Protein AF-A0A4Y7R8G7-F1 (afdb_monomer_lite)

Organism: NCBI:txid78350

Sequence (205 aa):
MKDGCKYTYQLSHEDFFVYIMMHLTKHYTTGGTGIRSIMDIWVYKTRYGNEMDWDYIQAELEKIKLREFAKNILRLAEVWFGNAQSNAFYDELADFIFSSGVYGTNKNATVSAMNTYAGENRPVWPAKYRYCLKLFLPGLEHMKIQYPFLGKLPFLLPVCWVFRGVKCLLFKRKHTFQMINNVHLISEKDVARILNLHKKAGILK

Radius of gyration: 21.33 Å; chains: 1; bounding box: 60×34×56 Å

pLDDT: mean 87.16, std 9.51, range [55.0, 98.44]

Secondary structure (DSSP, 8-state):
--TT-S------HHHHHHHHHHHHHHHHHHT---HHHHHHHHHHHHHHTTTS-HHHHHHHHHHTT-HHHHHHHHHHHHHHHSSPPP-HHHHHHHHHHHHTTTT--HHHHHHHHHHTTPPTT--SHHHHHHHHHHHHS--HHHHHHH-GGGGT-GGGHHHHHHHHHHHHHHHSHHHHHHHHHHHHH--HHHHHHHHHHHHHTTS--

InterPro domains:
  IPR039498 Uncharacterised nucleotidyltransferase [PF14907] (6-82)

Foldseek 3Di:
DPPPDPDDDDDDLLRVLLVLLVVQVVQCLAQAAAPVSLVVNLVSCVVCVVVDDPVVSLVVCVVVQCNLLVVLSPLLSCCVPNDHPDDPLSVLVNVRRHVLPHRGDPLSNLLSQLVVVDDPPDDSVVSLVVSVCCVLQPDLVVVCVVVVCCVVVVVCSVVSSVVVVVCCCVPVVVVVVVNVVSSVPDDPVNSVSSVVSCVNSRNDD

Structure (mmCIF, N/CA/C/O backbone):
data_AF-A0A4Y7R8G7-F1
#
_entry.id   AF-A0A4Y7R8G7-F1
#
loop_
_atom_site.group_PDB
_atom_site.id
_atom_site.type_symbol
_atom_site.label_atom_id
_atom_site.label_alt_id
_atom_site.label_comp_id
_atom_site.label_asym_id
_atom_site.label_entity_id
_atom_site.label_seq_id
_atom_site.pdbx_PDB_ins_code
_atom_site.Cartn_x
_atom_site.Cartn_y
_atom_site.Cartn_z
_atom_site.occupancy
_atom_site.B_iso_or_equiv
_atom_site.auth_seq_id
_atom_site.auth_comp_id
_atom_site.auth_asym_id
_atom_site.auth_atom_id
_atom_site.pdbx_PDB_model_num
ATOM 1 N N . MET A 1 1 ? 8.591 -15.560 26.326 1.00 66.94 1 MET A N 1
ATOM 2 C CA . MET A 1 1 ? 9.880 -14.834 26.200 1.00 66.94 1 MET A CA 1
ATOM 3 C C . MET A 1 1 ? 10.965 -15.853 25.878 1.00 66.94 1 MET A C 1
ATOM 5 O O . MET A 1 1 ? 10.783 -17.001 26.256 1.00 66.94 1 MET A O 1
ATOM 9 N N . LYS A 1 2 ? 12.027 -15.493 25.140 1.00 72.12 2 LYS A N 1
ATOM 10 C CA . LYS A 1 2 ? 13.177 -16.401 24.945 1.00 72.12 2 LYS A CA 1
ATOM 11 C C . LYS A 1 2 ? 13.944 -16.560 26.262 1.00 72.12 2 LYS A C 1
ATOM 13 O O . LYS A 1 2 ? 14.015 -15.599 27.030 1.00 72.12 2 LYS A O 1
ATOM 18 N N . ASP A 1 3 ? 14.531 -17.734 26.480 1.00 71.69 3 ASP A N 1
ATOM 19 C CA . ASP A 1 3 ? 15.364 -18.001 27.655 1.00 71.69 3 ASP A CA 1
ATOM 20 C C . ASP A 1 3 ? 16.502 -16.980 27.771 1.00 71.69 3 ASP A C 1
ATOM 22 O O . ASP A 1 3 ? 17.192 -16.673 26.797 1.00 71.69 3 ASP A O 1
ATOM 26 N N . GLY A 1 4 ? 16.662 -16.422 28.973 1.00 87.75 4 GLY A N 1
ATOM 27 C CA . GLY A 1 4 ? 17.663 -15.398 29.285 1.00 87.75 4 GLY A CA 1
ATOM 28 C C . GLY A 1 4 ? 17.217 -13.943 29.075 1.00 87.75 4 GLY A C 1
ATOM 29 O O . GLY A 1 4 ? 17.936 -13.033 29.487 1.00 87.75 4 GLY A O 1
ATOM 30 N N . CYS A 1 5 ? 16.039 -13.677 28.500 1.00 82.00 5 CYS A N 1
ATOM 31 C CA . CYS A 1 5 ? 15.520 -12.310 28.362 1.00 82.00 5 CYS A CA 1
ATOM 32 C C . CYS A 1 5 ? 14.617 -11.916 29.545 1.00 82.00 5 CYS A C 1
ATOM 34 O O . CYS A 1 5 ? 13.644 -12.607 29.832 1.00 82.00 5 CYS A O 1
ATOM 36 N N . LYS A 1 6 ? 14.895 -10.768 30.189 1.00 83.81 6 LYS A N 1
ATOM 37 C CA . LYS A 1 6 ? 14.087 -10.222 31.305 1.00 83.81 6 LYS A CA 1
ATOM 38 C C . LYS A 1 6 ? 12.940 -9.302 30.877 1.00 83.81 6 LYS A C 1
ATOM 40 O O . LYS A 1 6 ? 12.012 -9.103 31.650 1.00 83.81 6 LYS A O 1
ATOM 45 N N . TYR A 1 7 ? 12.987 -8.767 29.657 1.00 83.88 7 TYR A N 1
ATOM 46 C CA . TYR A 1 7 ? 11.981 -7.847 29.119 1.00 83.88 7 TYR A CA 1
ATOM 47 C C . TYR A 1 7 ? 11.728 -8.128 27.635 1.00 83.88 7 TYR A C 1
ATOM 49 O O . TYR A 1 7 ? 12.545 -8.765 26.964 1.00 83.88 7 TYR A O 1
ATOM 57 N N . THR A 1 8 ? 10.591 -7.658 27.125 1.00 87.44 8 THR A N 1
ATOM 58 C CA . THR A 1 8 ? 10.269 -7.641 25.695 1.00 87.44 8 THR A CA 1
ATOM 59 C C . THR A 1 8 ? 9.763 -6.253 25.320 1.00 87.44 8 THR A C 1
ATOM 61 O O . THR A 1 8 ? 9.086 -5.612 26.119 1.00 87.44 8 THR A O 1
ATOM 64 N N . TYR A 1 9 ? 10.130 -5.781 24.132 1.00 86.12 9 TYR A N 1
ATOM 65 C CA . TYR A 1 9 ? 9.595 -4.541 23.584 1.00 86.12 9 TYR A CA 1
ATOM 66 C C . TYR A 1 9 ? 8.347 -4.864 22.775 1.00 86.12 9 TYR A C 1
ATOM 68 O O . TYR A 1 9 ? 8.368 -5.761 21.930 1.00 86.12 9 TYR A O 1
ATOM 76 N N . GLN A 1 10 ? 7.281 -4.117 23.027 1.00 89.50 10 GLN A N 1
ATOM 77 C CA . GLN A 1 10 ? 6.021 -4.227 22.315 1.00 89.50 10 GLN A CA 1
ATOM 78 C C . GLN A 1 10 ? 5.604 -2.832 21.857 1.00 89.50 10 GLN A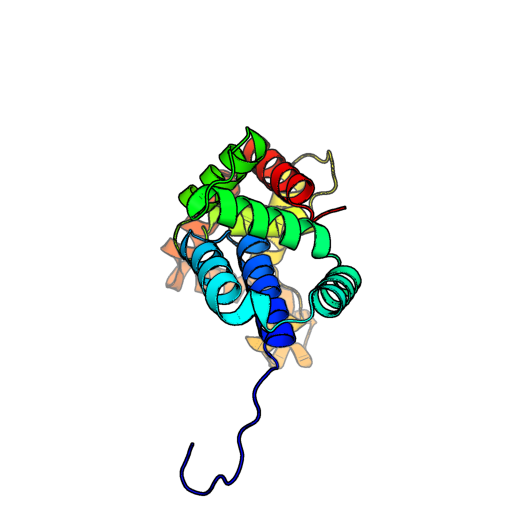 C 1
ATOM 80 O O . GLN A 1 10 ? 5.818 -1.855 22.571 1.00 89.50 10 GLN A O 1
ATOM 85 N N . LEU A 1 11 ? 5.031 -2.752 20.659 1.00 93.88 11 LEU A N 1
ATOM 86 C CA . LEU A 1 11 ? 4.362 -1.537 20.211 1.00 93.88 11 LEU A CA 1
ATOM 87 C C . LEU A 1 11 ? 3.151 -1.256 21.105 1.00 93.88 11 LEU A C 1
ATOM 89 O O . LEU A 1 11 ? 2.490 -2.194 21.565 1.00 93.88 11 LEU A O 1
ATOM 93 N N . SER A 1 12 ? 2.852 0.026 21.308 1.00 96.50 12 SER A N 1
ATOM 94 C CA . SER A 1 12 ? 1.560 0.439 21.855 1.00 96.50 12 SER A CA 1
ATOM 95 C C . SER A 1 12 ? 0.419 -0.057 20.954 1.00 96.50 12 SER A C 1
ATOM 97 O O . SER A 1 12 ? 0.644 -0.470 19.806 1.00 96.50 12 SER A O 1
ATOM 99 N N . HIS A 1 13 ? -0.813 -0.047 21.463 1.00 97.56 13 HIS A N 1
ATOM 100 C CA . HIS A 1 13 ? -1.966 -0.451 20.658 1.00 97.56 13 HIS A CA 1
ATOM 101 C C . HIS A 1 13 ? -2.150 0.475 19.452 1.00 97.56 13 HIS A C 1
ATOM 103 O O . HIS A 1 13 ? -2.416 0.019 18.338 1.00 97.56 13 HIS A O 1
ATOM 109 N N . GLU A 1 14 ? -1.899 1.760 19.662 1.00 98.19 14 GLU A N 1
ATOM 110 C CA . GLU A 1 14 ? -1.937 2.823 18.675 1.00 98.19 14 GLU A CA 1
ATOM 111 C C . GLU A 1 14 ? -0.860 2.639 17.606 1.00 98.19 14 GLU A C 1
ATOM 113 O O . GLU A 1 14 ? -1.176 2.605 16.416 1.00 98.19 14 GLU A O 1
ATOM 118 N N . ASP A 1 15 ? 0.400 2.448 18.008 1.00 97.50 15 ASP A N 1
ATOM 119 C CA . ASP A 1 15 ? 1.512 2.256 17.069 1.00 97.50 15 ASP A CA 1
ATOM 120 C C . ASP A 1 15 ? 1.327 0.986 16.244 1.00 97.50 15 ASP A C 1
ATOM 122 O O . ASP A 1 15 ? 1.608 0.961 15.042 1.00 97.50 15 ASP A O 1
ATOM 126 N N . PHE A 1 16 ? 0.831 -0.085 16.869 1.00 97.75 16 PHE A N 1
ATOM 127 C CA . PHE A 1 16 ? 0.523 -1.311 16.149 1.00 97.75 16 PHE A CA 1
ATOM 128 C C . PHE A 1 16 ? -0.634 -1.105 15.166 1.00 97.75 16 PHE A C 1
ATOM 130 O O . PHE A 1 16 ? -0.553 -1.595 14.039 1.00 97.75 16 PHE A O 1
ATOM 137 N N . PHE A 1 17 ? -1.673 -0.352 15.541 1.00 98.06 17 PHE A N 1
ATOM 138 C CA . PHE A 1 17 ? -2.777 -0.004 14.645 1.00 98.06 17 PHE A CA 1
ATOM 139 C C . PHE A 1 17 ? -2.302 0.821 13.436 1.00 98.06 17 PHE A C 1
ATOM 141 O O . PHE A 1 17 ? -2.636 0.508 12.287 1.00 98.06 17 PHE A O 1
ATOM 148 N N . VAL A 1 18 ? -1.463 1.835 13.666 1.00 97.94 18 VAL A N 1
ATOM 149 C CA . VAL A 1 18 ? -0.829 2.621 12.594 1.00 97.94 18 VAL A CA 1
ATOM 150 C C . VAL A 1 18 ? 0.016 1.711 11.700 1.00 97.94 18 VAL A C 1
ATOM 152 O O . VAL A 1 18 ? -0.097 1.768 10.472 1.00 97.94 18 VAL A O 1
ATOM 155 N N . TYR A 1 19 ? 0.800 0.806 12.290 1.00 97.06 19 TYR A N 1
ATOM 156 C CA . TYR A 1 19 ? 1.617 -0.157 11.556 1.00 97.06 19 TYR A CA 1
ATOM 157 C C . TYR A 1 19 ? 0.785 -1.070 10.643 1.00 97.06 19 TYR A C 1
ATOM 159 O O . TYR A 1 19 ? 1.113 -1.204 9.460 1.00 97.06 19 TYR A O 1
ATOM 167 N N . ILE A 1 20 ? -0.299 -1.679 11.137 1.00 96.88 20 ILE A N 1
ATOM 168 C CA . ILE A 1 20 ? -1.140 -2.563 10.308 1.00 96.88 20 ILE A CA 1
ATOM 169 C C . ILE A 1 20 ? -1.862 -1.785 9.200 1.00 96.88 20 ILE A C 1
ATOM 171 O O . ILE A 1 20 ? -2.013 -2.306 8.093 1.00 96.88 20 ILE A O 1
ATOM 175 N N . MET A 1 21 ? -2.212 -0.514 9.429 1.00 97.12 21 MET A N 1
ATOM 176 C CA . MET A 1 21 ? -2.770 0.366 8.396 1.00 97.12 21 MET A CA 1
ATOM 177 C C . MET A 1 21 ? -1.736 0.699 7.307 1.00 97.12 21 MET A C 1
ATOM 179 O O . MET A 1 21 ? -2.032 0.635 6.109 1.00 97.12 21 MET A O 1
ATOM 183 N N . MET A 1 22 ? -0.490 0.991 7.691 1.00 95.69 22 MET A N 1
ATOM 184 C CA . MET A 1 22 ? 0.620 1.178 6.747 1.00 95.69 22 MET A CA 1
ATOM 185 C C . MET A 1 22 ? 0.913 -0.100 5.954 1.00 95.69 22 MET A C 1
ATOM 187 O O . MET A 1 22 ? 1.124 -0.053 4.738 1.00 95.69 22 MET A O 1
ATOM 191 N N . HIS A 1 23 ? 0.902 -1.253 6.623 1.00 94.81 23 HIS A N 1
ATOM 192 C CA . HIS A 1 23 ? 1.112 -2.553 5.995 1.00 94.81 23 HIS A CA 1
ATOM 193 C C . HIS A 1 23 ? 0.023 -2.857 4.958 1.00 94.81 23 HIS A C 1
ATOM 195 O O . HIS A 1 23 ? 0.335 -3.203 3.814 1.00 94.81 23 HIS A O 1
ATOM 201 N N . LEU A 1 24 ? -1.243 -2.637 5.317 1.00 95.19 24 LEU A N 1
ATOM 202 C CA . LEU A 1 24 ? -2.377 -2.722 4.400 1.00 95.19 24 LEU A CA 1
ATOM 203 C C . LEU A 1 24 ? -2.188 -1.794 3.195 1.00 95.19 24 LEU A C 1
ATOM 205 O O . LEU A 1 24 ? -2.336 -2.237 2.057 1.00 95.19 24 LEU A O 1
ATOM 209 N N . THR A 1 25 ? -1.811 -0.535 3.428 1.00 94.19 25 THR A N 1
ATOM 210 C CA . THR A 1 25 ? -1.588 0.460 2.365 1.00 94.19 25 THR A CA 1
ATOM 211 C C . THR A 1 25 ? -0.526 -0.013 1.373 1.00 94.19 25 THR A C 1
ATOM 213 O O . THR A 1 25 ? -0.710 0.080 0.157 1.00 94.19 25 THR A O 1
ATOM 216 N N . LYS A 1 26 ? 0.585 -0.577 1.864 1.00 92.06 26 LYS A N 1
ATOM 217 C CA . LYS A 1 26 ? 1.641 -1.143 1.013 1.00 92.06 26 LYS A CA 1
ATOM 218 C C . LYS A 1 26 ? 1.097 -2.244 0.100 1.00 92.06 26 LYS A C 1
ATOM 220 O O . LYS A 1 26 ? 1.395 -2.245 -1.093 1.00 92.06 26 LYS A O 1
ATOM 225 N N . HIS A 1 27 ? 0.313 -3.178 0.632 1.00 91.25 27 HIS A N 1
ATOM 226 C CA . HIS A 1 27 ? -0.279 -4.244 -0.181 1.00 91.25 27 HIS A CA 1
ATOM 227 C C . HIS A 1 27 ? -1.290 -3.689 -1.181 1.00 91.25 27 HIS A C 1
ATOM 229 O O . HIS A 1 27 ? -1.170 -3.943 -2.380 1.00 91.25 27 HIS A O 1
ATOM 235 N N . TYR A 1 28 ? -2.205 -2.847 -0.705 1.00 91.81 28 TYR A N 1
ATOM 236 C CA . TYR A 1 28 ? -3.234 -2.207 -1.513 1.00 91.81 28 TYR A CA 1
ATOM 237 C C . TYR A 1 28 ? -2.647 -1.470 -2.726 1.00 91.81 28 TYR A C 1
ATOM 239 O O . TYR A 1 28 ? -3.077 -1.695 -3.852 1.00 91.81 28 TYR A O 1
ATOM 247 N N . THR A 1 29 ? -1.605 -0.660 -2.516 1.00 88.69 29 THR A N 1
ATOM 248 C CA . THR A 1 29 ? -0.978 0.147 -3.578 1.00 88.69 29 THR A CA 1
ATOM 249 C C . THR A 1 29 ? -0.099 -0.638 -4.537 1.00 88.69 29 THR A C 1
ATOM 251 O O . THR A 1 29 ? 0.113 -0.192 -5.662 1.00 88.69 29 THR A O 1
ATOM 254 N N . THR A 1 30 ? 0.435 -1.787 -4.122 1.00 84.25 30 THR A N 1
ATOM 255 C CA . THR A 1 30 ? 1.325 -2.595 -4.959 1.00 84.25 30 THR A CA 1
ATOM 256 C C . THR A 1 30 ? 0.525 -3.583 -5.792 1.00 84.25 30 THR A C 1
ATOM 258 O O . THR A 1 30 ? 0.303 -3.327 -6.966 1.00 84.25 30 THR A O 1
ATOM 261 N N . GLY A 1 31 ? 0.075 -4.692 -5.209 1.00 82.31 31 GLY A N 1
ATOM 262 C CA . GLY A 1 31 ? -0.670 -5.747 -5.907 1.00 82.31 31 GLY A CA 1
ATOM 263 C C . GLY A 1 31 ? -2.168 -5.772 -5.606 1.00 82.31 31 GLY A C 1
ATOM 264 O O . GLY A 1 31 ? -2.896 -6.550 -6.225 1.00 82.31 31 GLY A O 1
ATOM 265 N N . GLY A 1 32 ? -2.632 -4.951 -4.668 1.00 87.31 32 GLY A N 1
ATOM 266 C CA . GLY A 1 32 ? -3.912 -5.142 -4.000 1.00 87.31 32 GLY A CA 1
ATOM 267 C C . GLY A 1 32 ? -3.772 -6.027 -2.759 1.00 87.31 32 GLY A C 1
ATOM 268 O O . GLY A 1 32 ? -2.711 -6.576 -2.456 1.00 87.31 32 GLY A O 1
ATOM 269 N N . THR A 1 33 ? -4.867 -6.152 -2.025 1.00 91.31 33 THR A N 1
ATOM 270 C CA . THR A 1 33 ? -4.975 -6.990 -0.828 1.00 91.31 33 THR A CA 1
ATOM 271 C C . THR A 1 33 ? -6.315 -7.714 -0.830 1.00 91.31 33 THR A C 1
ATOM 273 O O . THR A 1 33 ? -7.197 -7.331 -1.593 1.00 91.31 33 THR A O 1
ATOM 276 N N . GLY A 1 34 ? -6.460 -8.741 0.005 1.00 90.88 34 GLY A N 1
ATOM 277 C CA . GLY A 1 34 ? -7.701 -9.493 0.165 1.00 90.88 34 GLY A CA 1
ATOM 278 C C . GLY A 1 34 ? -8.478 -9.116 1.426 1.00 90.88 34 GLY A C 1
ATOM 279 O O . GLY A 1 34 ? -8.019 -8.335 2.261 1.00 90.88 34 GLY A O 1
ATOM 280 N N . ILE A 1 35 ? -9.638 -9.757 1.606 1.00 93.94 35 ILE A N 1
ATOM 281 C CA . ILE A 1 35 ? -10.531 -9.549 2.760 1.00 93.94 35 ILE A CA 1
ATOM 282 C C . ILE A 1 35 ? -9.829 -9.685 4.117 1.00 93.94 35 ILE A C 1
ATOM 284 O O . ILE A 1 35 ? -10.180 -8.975 5.058 1.00 93.94 35 ILE A O 1
ATOM 288 N N . ARG A 1 36 ? -8.805 -10.549 4.215 1.00 94.19 36 ARG A N 1
ATOM 289 C CA . ARG A 1 36 ? -8.065 -10.783 5.462 1.00 94.19 36 ARG A CA 1
ATOM 290 C C . ARG A 1 36 ? -7.507 -9.492 6.046 1.00 94.19 36 ARG A C 1
ATOM 292 O O . ARG A 1 36 ? -7.698 -9.257 7.225 1.00 94.19 36 ARG A O 1
ATOM 299 N N . SER A 1 37 ? -6.889 -8.631 5.240 1.00 94.25 37 SER A N 1
ATOM 300 C CA . SER A 1 37 ? -6.292 -7.414 5.793 1.00 94.25 37 SER A CA 1
ATOM 301 C C . SER A 1 37 ? -7.339 -6.447 6.347 1.00 94.25 37 SER A C 1
ATOM 303 O O . SER A 1 37 ? -7.050 -5.740 7.301 1.00 94.25 37 SER A O 1
ATOM 305 N N . ILE A 1 38 ? -8.559 -6.429 5.800 1.00 96.69 38 ILE A N 1
ATOM 306 C CA . ILE A 1 38 ? -9.660 -5.619 6.348 1.00 96.69 38 ILE A CA 1
ATOM 307 C C . ILE A 1 38 ? -10.205 -6.254 7.632 1.00 96.69 38 ILE A C 1
ATOM 309 O O . ILE A 1 38 ? -10.513 -5.551 8.590 1.00 96.69 38 ILE A O 1
ATOM 313 N N . MET A 1 39 ? -10.273 -7.585 7.673 1.00 96.75 39 MET A N 1
ATOM 314 C CA . MET A 1 39 ? -10.638 -8.342 8.869 1.00 96.75 39 MET A CA 1
ATOM 315 C C . MET A 1 39 ? -9.635 -8.132 10.009 1.00 96.75 39 MET A C 1
ATOM 317 O O . MET A 1 39 ? -10.057 -7.941 11.144 1.00 96.75 39 MET A O 1
ATOM 321 N N . ASP A 1 40 ? -8.332 -8.102 9.717 1.00 96.62 40 ASP A N 1
ATOM 322 C CA . ASP A 1 40 ? -7.286 -7.831 10.708 1.00 96.62 40 ASP A CA 1
ATOM 323 C C . ASP A 1 40 ? -7.492 -6.445 11.346 1.00 96.62 40 ASP A C 1
ATOM 325 O O . ASP A 1 40 ? -7.465 -6.319 12.571 1.00 96.62 40 ASP A O 1
ATOM 329 N N . ILE A 1 41 ? -7.786 -5.417 10.533 1.00 97.75 41 ILE A N 1
ATOM 330 C CA . ILE A 1 41 ? -8.136 -4.069 11.018 1.00 97.75 41 ILE A CA 1
ATOM 331 C C . ILE A 1 41 ? -9.400 -4.104 11.883 1.00 97.75 41 ILE A C 1
ATOM 333 O O . ILE A 1 41 ? -9.417 -3.510 12.962 1.00 97.75 41 ILE A O 1
ATOM 337 N N . TRP A 1 42 ? -10.450 -4.790 11.417 1.00 98.12 42 TRP A N 1
ATOM 338 C CA . TRP A 1 42 ? -11.722 -4.900 12.129 1.00 98.12 42 TRP A CA 1
ATOM 339 C C . TRP A 1 42 ? -11.542 -5.524 13.508 1.00 98.12 42 TRP A C 1
ATOM 341 O O . TRP A 1 42 ? -11.849 -4.893 14.514 1.00 98.12 42 TRP A O 1
ATOM 351 N N . VAL A 1 43 ? -10.984 -6.734 13.560 1.00 98.25 43 VAL A N 1
ATOM 352 C CA . VAL A 1 43 ? -10.794 -7.495 14.800 1.00 98.25 43 VAL A CA 1
ATOM 353 C C . VAL A 1 43 ? -9.928 -6.712 15.783 1.00 98.25 43 VAL A C 1
ATOM 355 O O . VAL A 1 43 ? -10.257 -6.645 16.969 1.00 98.25 43 VAL A O 1
ATOM 358 N N . TYR A 1 44 ? -8.860 -6.071 15.299 1.00 98.12 44 TYR A N 1
ATOM 359 C CA . TYR A 1 44 ? -7.990 -5.268 16.152 1.00 98.12 44 TYR A CA 1
ATOM 360 C C . TYR A 1 44 ? -8.716 -4.049 16.732 1.00 98.12 44 TYR A C 1
ATOM 362 O O . TYR A 1 44 ? -8.680 -3.833 17.946 1.00 98.12 44 TYR A O 1
ATOM 370 N N . LYS A 1 45 ? -9.438 -3.288 15.894 1.00 97.69 45 LYS A N 1
ATOM 371 C CA . LYS A 1 45 ? -10.255 -2.148 16.339 1.00 97.69 45 LYS A CA 1
ATOM 372 C C . LYS A 1 45 ? -11.339 -2.586 17.319 1.00 97.69 45 LYS A C 1
ATOM 374 O O . LYS A 1 45 ? -11.543 -1.912 18.320 1.00 97.69 45 LYS A O 1
ATOM 379 N N . THR A 1 46 ? -12.038 -3.687 17.065 1.00 97.44 46 THR A N 1
ATOM 380 C CA . THR A 1 46 ? -13.098 -4.173 17.960 1.00 97.44 46 THR A CA 1
ATOM 381 C C . THR A 1 46 ? -12.538 -4.563 19.322 1.00 97.44 46 THR A C 1
ATOM 383 O O . THR A 1 46 ? -13.184 -4.316 20.337 1.00 97.44 46 THR A O 1
ATOM 386 N N . ARG A 1 47 ? -11.333 -5.145 19.366 1.00 97.88 47 ARG A N 1
ATOM 387 C CA . ARG A 1 47 ? -10.722 -5.582 20.623 1.00 97.88 47 ARG A CA 1
ATOM 388 C C . ARG A 1 47 ? -10.119 -4.440 21.436 1.00 97.88 47 ARG A C 1
ATOM 390 O O . ARG A 1 47 ? -10.315 -4.433 22.647 1.00 97.88 47 ARG A O 1
ATOM 397 N N . TYR A 1 48 ? -9.366 -3.543 20.803 1.00 97.81 48 TYR A N 1
ATOM 398 C CA . TYR A 1 48 ? -8.548 -2.536 21.496 1.00 97.81 48 TYR A CA 1
ATOM 399 C C . TYR A 1 48 ? -9.023 -1.098 21.267 1.00 97.81 48 TYR A C 1
ATOM 401 O O . TYR A 1 48 ? -8.494 -0.173 21.865 1.00 97.81 48 TYR A O 1
ATOM 409 N N . GLY A 1 49 ? -10.034 -0.873 20.424 1.00 96.00 49 GLY A N 1
ATOM 410 C CA . GLY A 1 49 ? -10.460 0.466 20.003 1.00 96.00 49 GLY A CA 1
ATOM 411 C C . GLY A 1 49 ? -10.917 1.389 21.125 1.00 96.00 49 GLY A C 1
ATOM 412 O O . GLY A 1 49 ? -10.774 2.596 20.983 1.00 96.00 49 GLY A O 1
ATOM 413 N N . ASN A 1 50 ? -11.422 0.843 22.231 1.00 97.12 50 ASN A N 1
ATOM 414 C CA . ASN A 1 50 ? -11.810 1.633 23.403 1.00 97.12 50 ASN A CA 1
ATOM 415 C C . ASN A 1 50 ? -10.616 1.990 24.307 1.00 97.12 50 ASN A C 1
ATOM 417 O O . ASN A 1 50 ? -10.753 2.840 25.178 1.00 97.12 50 ASN A O 1
ATOM 421 N N . GLU A 1 51 ? -9.480 1.314 24.125 1.00 97.00 51 GLU A N 1
ATOM 422 C CA . GLU A 1 51 ? -8.246 1.504 24.895 1.00 97.00 51 GLU A CA 1
ATOM 423 C C . GLU A 1 51 ? -7.260 2.438 24.166 1.00 97.00 51 GLU A C 1
ATOM 425 O O . GLU A 1 51 ? -6.311 2.908 24.780 1.00 97.00 51 GLU A O 1
ATOM 430 N N . MET A 1 52 ? -7.483 2.700 22.871 1.00 97.62 52 MET A N 1
ATOM 431 C CA . MET A 1 52 ? -6.589 3.482 22.013 1.00 97.62 52 MET A CA 1
ATOM 432 C C . MET A 1 52 ? -6.900 4.986 22.018 1.00 97.62 52 MET A C 1
ATOM 434 O O . MET A 1 52 ? -8.062 5.389 21.914 1.00 97.62 52 MET A O 1
ATOM 438 N N . ASP A 1 53 ? -5.854 5.815 22.001 1.00 98.25 53 ASP A N 1
ATOM 439 C CA . ASP A 1 53 ? -5.952 7.253 21.716 1.00 98.25 53 ASP A CA 1
ATOM 440 C C . ASP A 1 53 ? -6.144 7.517 20.207 1.00 98.25 53 ASP A C 1
ATOM 442 O O . ASP A 1 53 ? -5.213 7.485 19.393 1.00 98.25 53 ASP A O 1
ATOM 446 N N . TRP A 1 54 ? -7.388 7.802 19.814 1.00 97.69 54 TRP A N 1
ATOM 447 C CA . TRP A 1 54 ? -7.745 8.085 18.421 1.00 97.69 54 TRP A CA 1
ATOM 448 C C . TRP A 1 54 ? -7.262 9.442 17.910 1.00 97.69 54 TRP A C 1
ATOM 450 O O . TRP A 1 54 ? -7.147 9.604 16.690 1.00 97.69 54 TRP A O 1
ATOM 460 N N . ASP A 1 55 ? -6.990 10.406 18.787 1.00 98.25 55 ASP A N 1
ATOM 461 C CA . ASP A 1 55 ? -6.450 11.704 18.383 1.00 98.25 55 ASP A CA 1
ATOM 462 C C . ASP A 1 55 ? -4.968 11.558 18.034 1.00 98.25 55 ASP A C 1
ATOM 464 O O . ASP A 1 55 ? -4.534 12.033 16.978 1.00 98.25 55 ASP A O 1
ATOM 468 N N . TYR A 1 56 ? -4.221 10.791 18.834 1.00 98.31 56 TYR A N 1
ATOM 469 C CA . TYR A 1 56 ? -2.852 10.387 18.514 1.00 98.31 56 TYR A CA 1
ATOM 470 C C . TYR A 1 56 ? -2.779 9.615 17.189 1.00 98.31 56 TYR A C 1
ATOM 472 O O . TYR A 1 56 ? -2.039 10.009 16.283 1.00 98.31 56 TYR A O 1
ATOM 480 N N . ILE A 1 57 ? -3.599 8.569 17.015 1.00 98.44 57 ILE A N 1
ATOM 481 C CA . ILE A 1 57 ? -3.627 7.769 15.776 1.00 98.44 57 ILE A CA 1
ATOM 482 C C . ILE A 1 57 ? -3.911 8.653 14.556 1.00 98.44 57 ILE A C 1
ATOM 484 O O . ILE A 1 57 ? -3.243 8.534 13.525 1.00 98.44 57 ILE A O 1
ATOM 488 N N . GLN A 1 58 ? -4.899 9.548 14.645 1.00 97.62 58 GLN A N 1
ATOM 489 C CA . GLN A 1 58 ? -5.226 10.457 13.546 1.00 97.62 58 GLN A CA 1
ATOM 490 C C . GLN A 1 58 ? -4.074 11.411 13.227 1.00 97.62 58 GLN A C 1
ATOM 492 O O . GLN A 1 58 ? -3.808 11.646 12.045 1.00 97.62 58 GLN A O 1
ATOM 497 N N . ALA A 1 59 ? -3.381 11.930 14.244 1.00 98.12 59 ALA A N 1
ATOM 498 C CA . ALA A 1 59 ? -2.221 12.794 14.061 1.00 98.12 59 ALA A CA 1
ATOM 499 C C . ALA A 1 59 ? -1.061 12.057 13.371 1.00 98.12 59 ALA A C 1
ATOM 501 O O . ALA A 1 59 ? -0.475 12.595 12.429 1.00 98.12 59 ALA A O 1
ATOM 502 N N . GLU A 1 60 ? -0.754 10.819 13.769 1.00 97.94 60 GLU A N 1
ATOM 503 C CA . GLU A 1 60 ? 0.294 10.018 13.121 1.00 97.94 60 GLU A CA 1
ATOM 504 C C . GLU A 1 60 ? -0.061 9.663 11.673 1.00 97.94 60 GLU A C 1
ATOM 506 O O . GLU A 1 60 ? 0.762 9.825 10.769 1.00 97.94 60 GLU A O 1
ATOM 511 N N . LEU A 1 61 ? -1.308 9.259 11.413 1.00 97.25 61 LEU A N 1
ATOM 512 C CA . LEU A 1 61 ? -1.778 8.958 10.057 1.00 97.25 61 LEU A CA 1
ATOM 513 C C . LEU A 1 61 ? -1.778 10.193 9.145 1.00 97.25 61 LEU A C 1
ATOM 515 O O . LEU A 1 61 ? -1.536 10.059 7.944 1.00 97.25 61 LEU A O 1
ATOM 519 N N . GLU A 1 62 ? -2.033 11.390 9.678 1.00 96.38 62 GLU A N 1
ATOM 520 C CA . GLU A 1 62 ? -1.952 12.646 8.921 1.00 96.38 62 GLU A CA 1
ATOM 521 C C . GLU A 1 62 ? -0.510 12.943 8.482 1.00 96.38 62 GLU A C 1
ATOM 523 O O . GLU A 1 62 ? -0.283 13.251 7.309 1.00 96.38 62 GLU A O 1
ATOM 528 N N . LYS A 1 63 ? 0.484 12.764 9.368 1.00 96.38 63 LYS A N 1
ATOM 529 C CA . LYS A 1 63 ? 1.912 12.988 9.050 1.00 96.38 63 LYS A CA 1
ATOM 530 C C . LYS A 1 63 ? 2.380 12.163 7.852 1.00 96.38 63 LYS A C 1
ATOM 532 O O . LYS A 1 63 ? 3.173 12.639 7.040 1.00 96.38 63 LYS A O 1
ATOM 537 N N . ILE A 1 64 ? 1.866 10.941 7.721 1.00 94.56 64 ILE A N 1
ATOM 538 C CA . ILE A 1 64 ? 2.182 10.025 6.614 1.00 94.56 64 ILE A CA 1
ATOM 539 C C . ILE A 1 64 ? 1.143 10.049 5.483 1.00 94.56 64 ILE A C 1
ATOM 541 O O . ILE A 1 64 ? 1.222 9.230 4.569 1.00 94.56 64 ILE A O 1
ATOM 545 N N . LYS A 1 65 ? 0.196 10.998 5.510 1.00 94.75 65 LYS A N 1
ATOM 546 C CA . LYS A 1 65 ? -0.852 11.206 4.494 1.00 94.75 65 LYS A CA 1
ATOM 547 C C . LYS A 1 65 ? -1.775 9.998 4.274 1.00 94.75 65 LYS A C 1
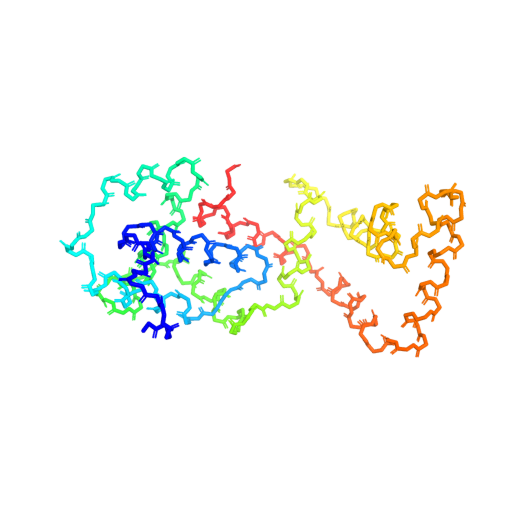ATOM 549 O O . LYS A 1 65 ? -2.276 9.801 3.173 1.00 94.75 65 LYS A O 1
ATOM 554 N N . LEU A 1 66 ? -2.028 9.203 5.313 1.00 96.38 66 LEU A N 1
ATOM 555 C CA . LEU A 1 66 ? -2.902 8.022 5.265 1.00 96.38 66 LEU A CA 1
ATOM 556 C C . LEU A 1 66 ? -4.231 8.199 5.995 1.00 96.38 66 LEU A C 1
ATOM 558 O O . LEU A 1 66 ? -5.031 7.267 6.017 1.00 96.38 66 LEU A O 1
ATOM 562 N N . ARG A 1 67 ? -4.507 9.368 6.580 1.00 95.88 67 ARG A N 1
ATOM 563 C CA . ARG A 1 67 ? -5.733 9.590 7.361 1.00 95.88 67 ARG A CA 1
ATOM 564 C C . ARG A 1 67 ? -7.012 9.300 6.573 1.00 95.88 67 ARG A C 1
ATOM 566 O O . ARG A 1 67 ? -7.906 8.621 7.071 1.00 95.88 67 ARG A O 1
ATOM 573 N N . GLU A 1 68 ? -7.102 9.801 5.344 1.00 96.31 68 GLU A N 1
ATOM 574 C CA . GLU A 1 68 ? -8.275 9.601 4.486 1.00 96.31 68 GLU A CA 1
ATOM 575 C C . GLU A 1 68 ? -8.432 8.132 4.076 1.00 96.31 68 GLU A C 1
ATOM 577 O O . GLU A 1 68 ? -9.524 7.569 4.178 1.00 96.31 68 GLU A O 1
ATOM 582 N N . PHE A 1 69 ? -7.322 7.479 3.728 1.00 96.62 69 PHE A N 1
ATOM 583 C CA . PHE A 1 69 ? -7.297 6.047 3.453 1.00 96.62 69 PHE A CA 1
ATOM 584 C C . PHE A 1 69 ? -7.743 5.212 4.650 1.00 96.62 69 PHE A C 1
ATOM 586 O O . PHE A 1 69 ? -8.645 4.385 4.520 1.00 96.62 69 PHE A O 1
ATOM 593 N N . ALA A 1 70 ? -7.198 5.480 5.833 1.00 97.25 70 ALA A N 1
ATOM 594 C CA . ALA A 1 70 ? -7.582 4.804 7.063 1.00 97.25 70 ALA A CA 1
ATOM 595 C C . ALA A 1 70 ? -9.076 4.968 7.366 1.00 97.25 70 ALA A C 1
ATOM 597 O O . ALA A 1 70 ? -9.747 3.990 7.691 1.00 97.25 70 ALA A O 1
ATOM 598 N N . LYS A 1 71 ? -9.623 6.178 7.193 1.00 97.06 71 LYS A N 1
ATOM 599 C CA . LYS A 1 71 ? -11.060 6.445 7.348 1.00 97.06 71 LYS A CA 1
ATOM 600 C C . LYS A 1 71 ? -11.898 5.596 6.389 1.00 97.06 71 LYS A C 1
ATOM 602 O O . LYS A 1 71 ? -12.895 5.011 6.808 1.00 97.06 71 LYS A O 1
ATOM 607 N N . ASN A 1 72 ? -11.497 5.508 5.122 1.00 97.56 72 ASN A N 1
ATOM 608 C CA . ASN A 1 72 ? -12.206 4.720 4.115 1.00 97.56 72 ASN A CA 1
ATOM 609 C C . ASN A 1 72 ? -12.139 3.215 4.395 1.00 97.56 72 ASN A C 1
ATOM 611 O O . ASN A 1 72 ? -13.157 2.536 4.286 1.00 97.56 72 ASN A O 1
ATOM 615 N N . ILE A 1 73 ? -10.980 2.704 4.812 1.00 97.56 73 ILE A N 1
ATOM 616 C CA . ILE A 1 73 ? -10.805 1.300 5.206 1.00 97.56 73 ILE A CA 1
ATOM 617 C C . ILE A 1 73 ? -11.634 0.960 6.442 1.00 97.56 73 ILE A C 1
ATOM 619 O O . ILE A 1 73 ? -12.313 -0.063 6.458 1.00 97.56 73 ILE A O 1
ATOM 623 N N . LEU A 1 74 ? -11.621 1.819 7.463 1.00 97.75 74 LEU A N 1
ATOM 624 C CA . LEU A 1 74 ? -12.443 1.635 8.656 1.00 97.75 74 LEU A CA 1
ATOM 625 C C . LEU A 1 74 ? -13.929 1.632 8.308 1.00 97.75 74 LEU A C 1
ATOM 627 O O . LEU A 1 74 ? -14.669 0.783 8.796 1.00 97.75 74 LEU A O 1
ATOM 631 N N . ARG A 1 75 ? -14.365 2.531 7.420 1.00 98.00 75 ARG A N 1
ATOM 632 C CA . ARG A 1 75 ? -15.754 2.544 6.962 1.00 98.00 75 ARG A CA 1
ATOM 633 C C . ARG A 1 75 ? -16.108 1.286 6.173 1.00 98.00 75 ARG A C 1
ATOM 635 O O . ARG A 1 75 ? -17.180 0.743 6.404 1.00 98.00 75 ARG A O 1
ATOM 642 N N . LEU A 1 76 ? -15.224 0.798 5.304 1.00 97.94 76 LEU A N 1
ATOM 643 C CA . LEU A 1 76 ? -15.423 -0.473 4.606 1.00 97.94 76 LEU A CA 1
ATOM 644 C C . LEU A 1 76 ? -15.525 -1.649 5.592 1.00 97.94 76 LEU A C 1
ATOM 646 O O . LEU A 1 76 ? -16.387 -2.506 5.433 1.00 97.94 76 LEU A O 1
ATOM 650 N N . ALA A 1 77 ? -14.691 -1.676 6.633 1.00 97.94 77 ALA A N 1
ATOM 651 C CA . ALA A 1 77 ? -14.757 -2.705 7.668 1.00 97.94 77 ALA A CA 1
ATOM 652 C C . ALA A 1 77 ? -16.106 -2.685 8.412 1.00 97.94 77 ALA A C 1
ATOM 654 O O . ALA A 1 77 ? -16.707 -3.737 8.605 1.00 97.94 77 ALA A O 1
ATOM 655 N N . GLU A 1 78 ? -16.626 -1.499 8.749 1.00 97.88 78 GLU A N 1
ATOM 656 C CA . GLU A 1 78 ? -17.975 -1.342 9.320 1.00 97.88 78 GLU A CA 1
ATOM 657 C C . GLU A 1 78 ? -19.084 -1.787 8.348 1.00 97.88 78 GLU A C 1
ATOM 659 O O . GLU A 1 78 ? -20.135 -2.238 8.798 1.00 97.88 78 GLU A O 1
ATOM 664 N N . VAL A 1 79 ? -18.883 -1.655 7.029 1.00 98.12 79 VAL A N 1
ATOM 665 C CA . VAL A 1 79 ? -19.837 -2.136 6.007 1.00 98.12 79 VAL A CA 1
ATOM 666 C C . VAL A 1 79 ? -19.841 -3.663 5.938 1.00 98.12 79 VAL A C 1
ATOM 668 O O . VAL A 1 79 ? -20.891 -4.268 5.755 1.00 98.12 79 VAL A O 1
ATOM 671 N N . TRP A 1 80 ? -18.679 -4.301 6.080 1.00 97.69 80 TRP A N 1
ATOM 672 C CA . TRP A 1 80 ? -18.553 -5.757 5.971 1.00 97.69 80 TRP A CA 1
ATOM 673 C C . TRP A 1 80 ? -18.903 -6.513 7.245 1.00 97.69 80 TRP A C 1
ATOM 675 O O . TRP A 1 80 ? -19.438 -7.617 7.172 1.00 97.69 80 TRP A O 1
ATOM 685 N N . PHE A 1 81 ? -18.553 -5.954 8.400 1.00 97.81 81 PHE A N 1
ATOM 686 C CA . PHE A 1 81 ? -18.598 -6.668 9.676 1.00 97.81 81 PHE A CA 1
ATOM 687 C C . PHE A 1 81 ? -19.423 -5.951 10.750 1.00 97.81 81 PHE A C 1
ATOM 689 O O . PHE A 1 81 ? -19.657 -6.520 11.816 1.00 97.81 81 PHE A O 1
ATOM 696 N N . GLY A 1 82 ? -19.840 -4.713 10.485 1.00 95.94 82 GLY A N 1
ATOM 697 C CA . GLY A 1 82 ? -20.711 -3.925 11.345 1.00 95.94 82 GLY A CA 1
ATOM 698 C C . GLY A 1 82 ? -22.097 -3.749 10.728 1.00 95.94 82 GLY A C 1
ATOM 699 O O . GLY A 1 82 ? -22.617 -4.630 10.050 1.00 95.94 82 GLY A O 1
ATOM 700 N N . ASN A 1 83 ? -22.694 -2.582 10.971 1.00 95.25 83 ASN A N 1
ATOM 701 C CA . ASN A 1 83 ? -24.044 -2.236 10.509 1.00 95.25 83 ASN A CA 1
ATOM 702 C C . ASN A 1 83 ? -24.050 -1.043 9.539 1.00 95.25 83 ASN A C 1
ATOM 704 O O . ASN A 1 83 ? -25.087 -0.408 9.330 1.00 95.25 83 ASN A O 1
ATOM 708 N N . ALA A 1 84 ? -22.893 -0.665 8.991 1.00 96.69 84 ALA A N 1
ATOM 709 C CA . ALA A 1 84 ? -22.833 0.454 8.064 1.00 96.69 84 ALA A CA 1
ATOM 710 C C . ALA A 1 84 ? -23.426 0.073 6.702 1.00 96.69 84 ALA A C 1
ATOM 712 O O . ALA A 1 84 ? -23.156 -0.993 6.160 1.00 96.69 84 ALA A O 1
ATOM 713 N N . GLN A 1 85 ? -24.184 0.992 6.107 1.00 96.25 85 GLN A N 1
ATOM 714 C CA . GLN A 1 85 ? -24.627 0.838 4.725 1.00 96.25 85 GLN A CA 1
ATOM 715 C C . GLN A 1 85 ? -23.479 1.107 3.748 1.00 96.25 85 GLN A C 1
ATOM 717 O O . GLN A 1 85 ? -22.695 2.050 3.940 1.00 96.25 85 GLN A O 1
ATOM 722 N N . SER A 1 86 ? -23.421 0.282 2.701 1.00 96.62 86 SER A N 1
ATOM 723 C CA . SER A 1 86 ? -22.530 0.475 1.559 1.00 96.62 86 SER A CA 1
ATOM 724 C C . SER A 1 86 ? -23.016 1.605 0.646 1.00 96.62 86 SER A C 1
ATOM 726 O O . SER A 1 86 ? -24.136 2.105 0.766 1.00 96.62 86 SER A O 1
ATOM 728 N N . ASN A 1 87 ? -22.153 2.013 -0.277 1.00 95.62 87 ASN A N 1
ATOM 729 C CA . ASN A 1 87 ? -22.478 2.887 -1.396 1.00 95.62 87 ASN A CA 1
ATOM 730 C C . ASN A 1 87 ? -21.631 2.486 -2.614 1.00 95.62 87 ASN A C 1
ATOM 732 O O . ASN A 1 87 ? -20.700 1.694 -2.488 1.00 95.62 87 ASN A O 1
ATOM 736 N N . ALA A 1 88 ? -21.878 3.117 -3.765 1.00 96.06 88 ALA A N 1
ATOM 737 C CA . ALA A 1 88 ? -21.181 2.796 -5.013 1.00 96.06 88 ALA A CA 1
ATOM 738 C C . ALA A 1 88 ? -19.642 2.837 -4.911 1.00 96.06 88 ALA A C 1
ATOM 740 O O . ALA A 1 88 ? -18.959 2.093 -5.610 1.00 96.06 88 ALA A O 1
ATOM 741 N N . PHE A 1 89 ? -19.079 3.694 -4.052 1.00 95.31 89 PHE A N 1
ATOM 742 C CA . PHE A 1 89 ? -17.635 3.730 -3.830 1.00 95.31 89 PHE A CA 1
ATOM 743 C C . PHE A 1 89 ? -17.147 2.529 -3.009 1.00 95.31 89 PHE A C 1
ATOM 745 O O . PHE A 1 89 ? -16.150 1.912 -3.380 1.00 95.31 89 PHE A O 1
ATOM 752 N N . TYR A 1 90 ? -17.832 2.181 -1.917 1.00 96.56 90 TYR A N 1
ATOM 753 C CA . TYR A 1 90 ? -17.464 1.020 -1.102 1.00 96.56 90 TYR A CA 1
ATOM 754 C C . TYR A 1 90 ? -17.710 -0.304 -1.830 1.00 96.56 90 TYR A C 1
ATOM 756 O O . TYR A 1 90 ? -16.926 -1.230 -1.641 1.00 96.56 90 TYR A O 1
ATOM 764 N N . ASP A 1 91 ? -18.705 -0.366 -2.716 1.00 95.81 91 ASP A N 1
ATOM 765 C CA . ASP A 1 91 ? -18.932 -1.510 -3.604 1.00 95.81 91 ASP A CA 1
ATOM 766 C C . ASP A 1 91 ? -17.773 -1.663 -4.606 1.00 95.81 91 ASP A C 1
ATOM 768 O O . ASP A 1 91 ? -17.182 -2.735 -4.716 1.00 95.81 91 ASP A O 1
ATOM 772 N N . GLU A 1 92 ? -17.350 -0.570 -5.257 1.00 94.38 92 GLU A N 1
ATOM 773 C CA . GLU A 1 92 ? -16.188 -0.569 -6.165 1.00 94.38 92 GLU A CA 1
ATOM 774 C C . GLU A 1 92 ? -14.889 -0.972 -5.437 1.00 94.38 92 GLU A C 1
ATOM 776 O O . GLU A 1 92 ? -14.066 -1.733 -5.962 1.00 94.38 92 GLU A O 1
ATOM 781 N N . LEU A 1 93 ? -14.700 -0.477 -4.210 1.00 94.12 93 LEU A N 1
ATOM 782 C CA . LEU A 1 93 ? -13.558 -0.822 -3.365 1.00 94.12 93 LEU A CA 1
ATOM 783 C C . LEU A 1 93 ? -13.589 -2.298 -2.944 1.00 94.12 93 LEU A C 1
ATOM 785 O O . LEU A 1 93 ? -12.549 -2.963 -2.965 1.00 94.12 93 LEU A O 1
ATOM 789 N N . ALA A 1 94 ? -14.765 -2.822 -2.599 1.00 94.25 94 ALA A N 1
ATOM 790 C CA . ALA A 1 94 ? -14.953 -4.222 -2.250 1.00 94.25 94 ALA A CA 1
ATOM 791 C C . ALA A 1 94 ? -14.654 -5.142 -3.439 1.00 94.25 94 ALA A C 1
ATOM 793 O O . ALA A 1 94 ? -13.873 -6.084 -3.295 1.00 94.25 94 ALA A O 1
ATOM 794 N N . ASP A 1 95 ? -15.173 -4.820 -4.625 1.00 92.06 95 ASP A N 1
ATOM 795 C CA . ASP A 1 95 ? -14.900 -5.555 -5.863 1.00 92.06 95 ASP A CA 1
ATOM 796 C C . ASP A 1 95 ? -13.402 -5.603 -6.176 1.00 92.06 95 ASP A C 1
ATOM 798 O O . ASP A 1 95 ? -12.862 -6.640 -6.583 1.00 92.06 95 ASP A O 1
ATOM 802 N N . PHE A 1 96 ? -12.686 -4.498 -5.960 1.00 91.44 96 PHE A N 1
ATOM 803 C CA . PHE A 1 96 ? -11.235 -4.472 -6.116 1.00 91.44 96 PHE A CA 1
ATOM 804 C C . PHE A 1 96 ? -10.519 -5.390 -5.118 1.00 91.44 96 PHE A C 1
ATOM 806 O O . PHE A 1 96 ? -9.621 -6.135 -5.517 1.00 91.44 96 PHE A O 1
ATOM 813 N N . ILE A 1 97 ? -10.910 -5.373 -3.842 1.00 92.31 97 ILE A N 1
ATOM 814 C CA . ILE A 1 97 ? -10.296 -6.217 -2.806 1.00 92.31 97 ILE A CA 1
ATOM 815 C C . ILE A 1 97 ? -10.590 -7.700 -3.072 1.00 92.31 97 ILE A C 1
ATOM 817 O O . ILE A 1 97 ? -9.679 -8.528 -3.033 1.00 92.31 97 ILE A O 1
ATOM 821 N N . PHE A 1 98 ? -11.824 -8.055 -3.433 1.00 90.12 98 PHE A N 1
ATOM 822 C CA . PHE A 1 98 ? -12.177 -9.438 -3.762 1.00 90.12 98 PHE A CA 1
ATOM 823 C C . PHE A 1 98 ? -11.474 -9.939 -5.026 1.00 90.12 98 PHE A C 1
ATOM 825 O O . PHE A 1 98 ? -10.955 -11.057 -5.041 1.00 90.12 98 PHE A O 1
ATOM 832 N N . SER A 1 99 ? -11.367 -9.103 -6.063 1.00 86.81 99 SER A N 1
ATOM 833 C CA . SER A 1 99 ? -10.651 -9.459 -7.298 1.00 86.81 99 SER A CA 1
ATOM 834 C C . SER A 1 99 ? -9.123 -9.463 -7.158 1.00 86.81 99 SER A C 1
ATOM 836 O O . SER A 1 99 ? -8.429 -9.989 -8.031 1.00 86.81 99 SER A O 1
ATOM 838 N N . SER A 1 100 ? -8.580 -8.928 -6.059 1.00 86.44 100 SER A N 1
ATOM 839 C CA . SER A 1 100 ? -7.137 -8.898 -5.793 1.00 86.44 100 SER A CA 1
ATOM 840 C C . SER A 1 100 ? -6.587 -10.211 -5.223 1.00 86.44 100 SER A C 1
ATOM 842 O O . SER A 1 100 ? -5.371 -10.403 -5.187 1.00 86.44 100 SER A O 1
ATOM 844 N N . GLY A 1 101 ? -7.448 -11.145 -4.809 1.00 83.31 101 GLY A N 1
ATOM 845 C CA . GLY A 1 101 ? -7.024 -12.376 -4.142 1.00 83.31 101 GLY A CA 1
ATOM 846 C C . GLY A 1 101 ? -6.338 -12.107 -2.796 1.00 83.31 101 GLY A C 1
ATOM 847 O O . GLY A 1 101 ? -6.444 -11.029 -2.224 1.00 83.31 101 GLY A O 1
ATOM 848 N N . VAL A 1 102 ? -5.626 -13.101 -2.258 1.00 77.12 102 VAL A N 1
ATOM 849 C CA . VAL A 1 102 ? -5.058 -13.012 -0.898 1.00 77.12 102 VAL A CA 1
ATOM 850 C C . VAL A 1 102 ? -3.821 -12.109 -0.816 1.00 77.12 102 VAL A C 1
ATOM 852 O O . VAL A 1 102 ? -3.652 -11.399 0.170 1.00 77.12 102 VAL A O 1
ATOM 855 N N . TYR A 1 103 ? -2.957 -12.145 -1.835 1.00 74.88 103 TYR A N 1
ATOM 856 C CA . TYR A 1 103 ? -1.651 -11.466 -1.843 1.00 74.88 103 TYR A CA 1
ATOM 857 C C . TYR A 1 103 ? -1.536 -10.390 -2.931 1.00 74.88 103 TYR A C 1
ATOM 859 O O . TYR A 1 103 ? -0.432 -9.945 -3.250 1.00 74.88 103 TYR A O 1
ATOM 867 N N . GLY A 1 104 ? -2.663 -9.992 -3.522 1.00 82.56 104 GLY A N 1
ATOM 868 C CA . GLY A 1 104 ? -2.676 -9.154 -4.711 1.00 82.56 104 GLY A CA 1
ATOM 869 C C . GLY A 1 104 ? -2.446 -9.944 -6.003 1.00 82.56 104 GLY A C 1
ATOM 870 O O . GLY A 1 104 ? -2.127 -11.137 -5.997 1.00 82.56 104 GLY A O 1
ATOM 871 N N . THR A 1 105 ? -2.590 -9.262 -7.141 1.00 84.00 105 THR A N 1
ATOM 872 C CA . THR A 1 105 ? -2.378 -9.855 -8.469 1.00 84.00 105 THR A CA 1
ATOM 873 C C . THR A 1 105 ? -1.175 -9.257 -9.190 1.00 84.00 105 THR A C 1
ATOM 875 O O . THR A 1 105 ? -0.868 -8.069 -9.076 1.00 84.00 105 THR A O 1
ATOM 878 N N . ASN A 1 106 ? -0.530 -10.073 -10.031 1.00 79.44 106 ASN A N 1
ATOM 879 C CA . ASN A 1 106 ? 0.545 -9.615 -10.918 1.00 79.44 106 ASN A CA 1
ATOM 880 C C . ASN A 1 106 ? 0.073 -8.516 -11.883 1.00 79.44 106 ASN A C 1
ATOM 882 O O . ASN A 1 106 ? 0.861 -7.640 -12.242 1.00 79.44 106 ASN A O 1
ATOM 886 N N . LYS A 1 107 ? -1.204 -8.546 -12.296 1.00 80.94 107 LYS A N 1
ATOM 887 C CA . LYS A 1 107 ? -1.806 -7.512 -13.147 1.00 80.94 107 LYS A CA 1
ATOM 888 C C . LYS A 1 107 ? -1.805 -6.167 -12.421 1.00 80.94 107 LYS A C 1
ATOM 890 O O . LYS A 1 107 ? -1.237 -5.211 -12.942 1.00 80.94 107 LYS A O 1
ATOM 895 N N . ASN A 1 108 ? -2.351 -6.120 -11.206 1.00 83.25 108 ASN A N 1
ATOM 896 C CA . ASN A 1 108 ? -2.388 -4.907 -10.386 1.00 83.25 108 ASN A CA 1
ATOM 897 C C . ASN A 1 108 ? -0.972 -4.411 -10.066 1.00 83.25 108 ASN A C 1
ATOM 899 O O . ASN A 1 108 ? -0.687 -3.240 -10.277 1.00 83.25 108 ASN A O 1
ATOM 903 N N . ALA A 1 109 ? -0.055 -5.312 -9.691 1.00 82.75 109 ALA A N 1
ATOM 904 C CA . ALA A 1 109 ? 1.352 -4.978 -9.442 1.00 82.75 109 ALA A CA 1
ATOM 905 C C . ALA A 1 109 ? 2.033 -4.322 -10.646 1.00 82.75 109 ALA A C 1
ATOM 907 O O . ALA A 1 109 ? 2.767 -3.343 -10.506 1.00 82.75 109 ALA A O 1
ATOM 908 N N . THR A 1 110 ? 1.763 -4.839 -11.842 1.00 80.19 110 THR A N 1
ATOM 909 C CA . THR A 1 110 ? 2.306 -4.288 -13.083 1.00 80.19 110 THR A CA 1
ATOM 910 C C . THR A 1 110 ? 1.702 -2.912 -13.381 1.00 80.19 110 THR A C 1
ATOM 912 O O . THR A 1 110 ? 2.446 -1.990 -13.713 1.00 80.19 110 THR A O 1
ATOM 915 N N . VAL A 1 111 ? 0.387 -2.736 -13.200 1.00 81.00 111 VAL A N 1
ATOM 916 C CA . VAL A 1 111 ? -0.288 -1.435 -13.360 1.00 81.00 111 VAL A CA 1
ATOM 917 C C . VAL A 1 111 ? 0.248 -0.404 -12.366 1.00 81.00 111 VAL A C 1
ATOM 919 O O . VAL A 1 111 ? 0.651 0.683 -12.773 1.00 81.00 111 VAL A O 1
ATOM 922 N N . SER A 1 112 ? 0.332 -0.742 -11.082 1.00 81.12 112 SER A N 1
ATOM 923 C CA . SER A 1 112 ? 0.850 0.154 -10.045 1.00 81.12 112 SER A CA 1
ATOM 924 C C . SER A 1 112 ? 2.310 0.534 -10.279 1.00 81.12 112 SER A C 1
ATOM 926 O O . SER A 1 112 ? 2.683 1.698 -10.131 1.00 81.12 112 SER A O 1
ATOM 928 N N . ALA A 1 113 ? 3.146 -0.407 -10.727 1.00 78.56 113 ALA A N 1
ATOM 929 C CA . ALA A 1 113 ? 4.518 -0.097 -11.111 1.00 78.56 113 ALA A CA 1
ATOM 930 C C . ALA A 1 113 ? 4.579 0.825 -12.342 1.00 78.56 113 ALA A C 1
ATOM 932 O O . ALA A 1 113 ? 5.415 1.726 -12.383 1.00 78.56 113 ALA A O 1
ATOM 933 N N . MET A 1 114 ? 3.691 0.654 -13.327 1.00 75.88 114 MET A N 1
ATOM 934 C CA . MET A 1 114 ? 3.583 1.559 -14.481 1.00 75.88 114 MET A CA 1
ATOM 935 C C . MET A 1 114 ? 3.093 2.954 -14.093 1.00 75.88 114 MET A C 1
ATOM 937 O O . MET A 1 114 ? 3.566 3.934 -14.671 1.00 75.88 114 MET A O 1
ATOM 941 N N . ASN A 1 115 ? 2.215 3.059 -13.093 1.00 70.56 115 ASN A N 1
ATOM 942 C CA . ASN A 1 115 ? 1.701 4.335 -12.592 1.00 70.56 115 ASN A CA 1
ATOM 943 C C . ASN A 1 115 ? 2.806 5.245 -12.054 1.00 70.56 115 ASN A C 1
ATOM 945 O O . ASN A 1 115 ? 2.718 6.452 -12.226 1.00 70.56 115 ASN A O 1
ATOM 949 N N . THR A 1 116 ? 3.905 4.698 -11.523 1.00 65.75 116 THR A N 1
ATOM 950 C CA . THR A 1 116 ? 5.073 5.523 -11.146 1.00 65.75 116 THR A CA 1
ATOM 951 C C . THR A 1 116 ? 5.713 6.267 -12.332 1.00 65.75 116 THR A C 1
ATOM 953 O O . THR A 1 116 ? 6.486 7.201 -12.134 1.00 65.75 116 THR A O 1
ATOM 956 N N . TYR A 1 117 ? 5.389 5.881 -13.573 1.00 61.22 117 TYR A N 1
ATOM 957 C CA . TYR A 1 117 ? 5.890 6.489 -14.811 1.00 61.22 117 TYR A CA 1
ATOM 958 C C . TYR A 1 117 ? 4.812 7.205 -15.632 1.00 61.22 117 TYR A C 1
ATOM 960 O O . TYR A 1 117 ? 5.151 7.999 -16.525 1.00 61.22 117 TYR A O 1
ATOM 968 N N . ALA A 1 118 ? 3.538 6.906 -15.375 1.00 58.91 118 ALA A N 1
ATOM 969 C CA . ALA A 1 118 ? 2.399 7.527 -16.028 1.00 58.91 118 ALA A CA 1
ATOM 970 C C . ALA A 1 118 ? 2.025 8.809 -15.271 1.00 58.91 118 ALA A C 1
ATOM 972 O O . ALA A 1 118 ? 1.654 8.768 -14.106 1.00 58.91 118 ALA A O 1
ATOM 973 N N . GLY A 1 119 ? 2.147 9.960 -15.935 1.00 56.69 119 GLY A N 1
ATOM 974 C CA . GLY A 1 119 ? 1.501 11.181 -15.452 1.00 56.69 119 GLY A CA 1
ATOM 975 C C . GLY A 1 119 ? -0.002 11.097 -15.711 1.00 56.69 119 GLY A C 1
ATOM 976 O O . GLY A 1 119 ? -0.418 10.392 -16.635 1.00 56.69 119 GLY A O 1
ATOM 977 N N . GLU A 1 120 ? -0.804 11.819 -14.928 1.00 55.34 120 GLU A N 1
ATOM 978 C CA . GLU A 1 120 ? -2.236 11.967 -15.202 1.00 55.34 120 GLU A CA 1
ATOM 979 C C . GLU A 1 120 ? -2.468 12.346 -16.672 1.00 55.34 120 GLU A C 1
ATOM 981 O O . GLU A 1 120 ? -1.761 13.190 -17.226 1.00 55.34 120 GLU A O 1
ATOM 986 N N . ASN A 1 121 ? -3.432 11.682 -17.314 1.00 57.69 121 ASN A N 1
ATOM 987 C CA . ASN A 1 121 ? -3.837 11.922 -18.704 1.00 57.69 121 ASN A CA 1
ATOM 988 C C . ASN A 1 121 ? -2.757 11.704 -19.780 1.00 57.69 121 ASN A C 1
ATOM 990 O O . ASN A 1 121 ? -2.886 12.215 -20.893 1.00 57.69 121 ASN A O 1
ATOM 994 N N . ARG A 1 122 ? -1.700 10.929 -19.503 1.00 65.38 122 ARG A N 1
ATOM 995 C CA . ARG A 1 122 ? -0.740 10.514 -20.540 1.00 65.38 122 ARG A CA 1
ATOM 996 C C . ARG A 1 122 ? -1.137 9.173 -21.164 1.00 65.38 122 ARG A C 1
ATOM 998 O O . ARG A 1 122 ? -1.643 8.309 -20.448 1.00 65.38 122 ARG A O 1
ATOM 1005 N N . PRO A 1 123 ? -0.864 8.964 -22.467 1.00 67.50 123 PRO A N 1
ATOM 1006 C CA . PRO A 1 123 ? -1.085 7.667 -23.101 1.00 67.50 123 PRO A CA 1
ATOM 1007 C C . PRO A 1 123 ? -0.314 6.573 -22.354 1.00 67.50 123 PRO A C 1
ATOM 1009 O O . PRO A 1 123 ? 0.738 6.847 -21.772 1.00 67.50 123 PRO A O 1
ATOM 1012 N N . VAL A 1 124 ? -0.815 5.334 -22.362 1.00 74.38 124 VAL A N 1
ATOM 1013 C CA . VAL A 1 124 ? -0.241 4.231 -21.560 1.00 74.38 124 VAL A CA 1
ATOM 1014 C C . VAL A 1 124 ? 0.972 3.586 -22.235 1.00 74.38 124 VAL A C 1
ATOM 1016 O O . VAL A 1 124 ? 1.870 3.073 -21.561 1.00 74.38 124 VAL A O 1
ATOM 1019 N N . TRP A 1 125 ? 1.072 3.661 -23.564 1.00 74.62 125 TRP A N 1
ATOM 1020 C CA . TRP A 1 125 ? 2.182 3.083 -24.335 1.00 74.62 125 TRP A CA 1
ATOM 1021 C C . TRP A 1 125 ? 3.603 3.527 -23.897 1.00 74.62 125 TRP A C 1
ATOM 1023 O O . TRP A 1 125 ? 4.469 2.655 -23.772 1.00 74.62 125 TRP A O 1
ATOM 1033 N N . PRO A 1 126 ? 3.894 4.810 -23.578 1.00 77.88 126 PRO A N 1
ATOM 1034 C CA . PRO A 1 126 ? 5.218 5.237 -23.145 1.00 77.88 126 PRO A CA 1
ATOM 1035 C C . PRO A 1 126 ? 5.509 4.828 -21.695 1.00 77.88 126 PRO A C 1
ATOM 1037 O O . PRO A 1 126 ? 6.677 4.715 -21.316 1.00 77.88 126 PRO A O 1
ATOM 1040 N N . ALA 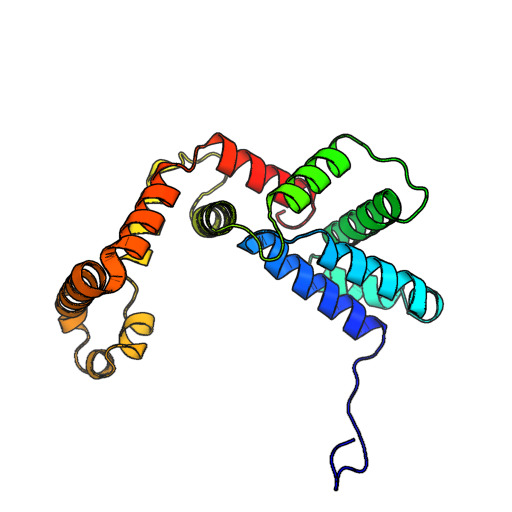A 1 127 ? 4.481 4.596 -20.870 1.00 77.88 127 ALA A N 1
ATOM 1041 C CA . ALA A 1 127 ? 4.634 4.014 -19.538 1.00 77.88 127 ALA A CA 1
ATOM 1042 C C . ALA A 1 127 ? 4.956 2.514 -19.636 1.00 77.88 127 ALA A C 1
ATOM 1044 O O . ALA A 1 127 ? 5.890 2.055 -18.978 1.00 77.88 127 ALA A O 1
ATOM 1045 N N . LYS A 1 128 ? 4.279 1.777 -20.531 1.00 80.62 128 LYS A N 1
ATOM 1046 C CA . LYS A 1 128 ? 4.607 0.375 -20.849 1.00 80.62 128 LYS A CA 1
ATOM 1047 C C . LYS A 1 128 ? 6.039 0.234 -21.353 1.00 80.62 128 LYS A C 1
ATOM 1049 O O . LYS A 1 128 ? 6.782 -0.597 -20.839 1.00 80.62 128 LYS A O 1
ATOM 1054 N N . TYR A 1 129 ? 6.449 1.078 -22.300 1.00 80.19 129 TYR A N 1
ATOM 1055 C CA . TYR A 1 129 ? 7.808 1.057 -22.842 1.00 80.19 129 TYR A CA 1
ATOM 1056 C C . TYR A 1 129 ? 8.862 1.321 -21.759 1.00 80.19 129 TYR A C 1
ATOM 1058 O O . TYR A 1 129 ? 9.795 0.536 -21.604 1.00 80.19 129 TYR A O 1
ATOM 1066 N N . ARG A 1 130 ? 8.685 2.367 -20.937 1.00 80.38 130 ARG A N 1
ATOM 1067 C CA . ARG A 1 130 ? 9.601 2.666 -19.820 1.00 80.38 130 ARG A CA 1
ATOM 1068 C C . ARG A 1 130 ? 9.648 1.553 -18.773 1.00 80.38 130 ARG A C 1
ATOM 1070 O O . ARG A 1 130 ? 10.727 1.248 -18.267 1.00 80.38 130 ARG A O 1
ATOM 1077 N N . TYR A 1 131 ? 8.511 0.928 -18.473 1.00 81.50 131 TYR A N 1
ATOM 1078 C CA . TYR A 1 131 ? 8.452 -0.231 -17.585 1.00 81.50 131 TYR A CA 1
ATOM 1079 C C . TYR A 1 131 ? 9.251 -1.411 -18.157 1.00 81.50 131 TYR A C 1
ATOM 1081 O O . TYR A 1 131 ? 10.124 -1.942 -17.471 1.00 81.50 131 TYR A O 1
ATOM 1089 N N . CYS A 1 132 ? 9.035 -1.767 -19.429 1.00 81.69 132 CYS A N 1
ATOM 1090 C CA . CYS A 1 132 ? 9.802 -2.811 -20.111 1.00 81.69 132 CYS A CA 1
ATOM 1091 C C . CYS A 1 132 ? 11.305 -2.504 -20.129 1.00 81.69 132 CYS A C 1
ATOM 1093 O O . CYS A 1 132 ? 12.104 -3.384 -19.814 1.00 81.69 132 CYS A O 1
ATOM 1095 N N . LEU A 1 133 ? 11.696 -1.261 -20.427 1.00 82.19 133 LEU A N 1
ATOM 1096 C CA . LEU A 1 133 ? 13.100 -0.853 -20.394 1.00 82.19 133 LEU A CA 1
ATOM 1097 C C . LEU A 1 133 ? 13.723 -1.089 -19.019 1.00 82.19 133 LEU A C 1
ATOM 1099 O O . LEU A 1 133 ? 14.767 -1.714 -18.947 1.00 82.19 133 LEU A O 1
ATOM 1103 N N . LYS A 1 134 ? 13.087 -0.677 -17.918 1.00 81.38 13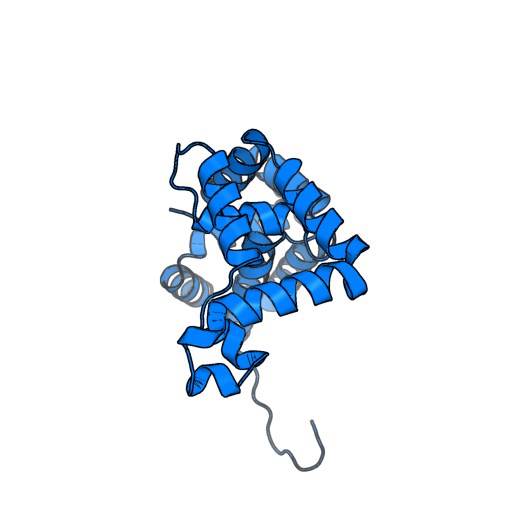4 LYS A N 1
ATOM 1104 C CA . LYS A 1 134 ? 13.647 -0.912 -16.573 1.00 81.38 134 LYS A CA 1
ATOM 1105 C C . LYS A 1 134 ? 13.690 -2.385 -16.172 1.00 81.38 134 LYS A C 1
ATOM 1107 O O . LYS A 1 134 ? 14.537 -2.786 -15.376 1.00 81.38 134 LYS A O 1
ATOM 1112 N N . LEU A 1 135 ? 12.771 -3.180 -16.702 1.00 81.19 135 LEU A N 1
ATOM 1113 C CA . LEU A 1 135 ? 12.660 -4.603 -16.410 1.00 81.19 135 LEU A CA 1
ATOM 1114 C C . LEU A 1 135 ? 13.788 -5.415 -17.061 1.00 81.19 135 LEU A C 1
ATOM 1116 O O . LEU A 1 135 ? 14.388 -6.287 -16.420 1.00 81.19 135 LEU A O 1
ATOM 1120 N N . PHE A 1 136 ? 14.089 -5.102 -18.325 1.00 81.00 136 PHE A N 1
ATOM 1121 C CA . PHE A 1 136 ? 15.129 -5.768 -19.110 1.00 81.00 136 PHE A CA 1
ATOM 1122 C C . PHE A 1 136 ? 16.503 -5.099 -18.985 1.00 81.00 136 PHE A C 1
ATOM 1124 O O . PHE A 1 136 ? 17.511 -5.803 -18.958 1.00 81.00 136 PHE A O 1
ATOM 1131 N N . LEU A 1 137 ? 16.543 -3.774 -18.833 1.00 85.94 137 LEU A N 1
ATOM 1132 C CA . LEU A 1 137 ? 17.741 -2.934 -18.724 1.00 85.94 137 LEU A CA 1
ATOM 1133 C C . LEU A 1 137 ? 17.760 -2.195 -17.371 1.00 85.94 137 LEU A C 1
ATOM 1135 O O . LEU A 1 137 ? 17.603 -0.972 -17.303 1.00 85.94 137 LEU A O 1
ATOM 1139 N N . PRO A 1 138 ? 17.911 -2.924 -16.253 1.00 83.50 138 PRO A N 1
ATOM 1140 C CA . PRO A 1 138 ? 18.018 -2.305 -14.941 1.00 83.50 138 PRO A CA 1
ATOM 1141 C C . PRO A 1 138 ? 19.321 -1.506 -14.812 1.00 83.50 138 PRO A C 1
ATOM 1143 O O . PRO A 1 138 ? 20.337 -1.815 -15.442 1.00 83.50 138 PRO A O 1
ATOM 1146 N N . GLY A 1 139 ? 19.287 -0.491 -13.946 1.00 83.69 139 GLY A N 1
ATOM 1147 C CA . GLY A 1 139 ? 20.423 0.394 -13.699 1.00 83.69 139 GLY A CA 1
ATOM 1148 C C . GLY A 1 139 ? 21.628 -0.297 -13.052 1.00 83.69 139 GLY A C 1
ATOM 1149 O O . GLY A 1 139 ? 21.525 -1.397 -12.501 1.00 83.69 139 GLY A O 1
ATOM 1150 N N . LEU A 1 140 ? 22.767 0.401 -13.089 1.00 82.88 140 LEU A N 1
ATOM 1151 C CA . LEU A 1 140 ? 24.069 -0.066 -12.606 1.00 82.88 140 LEU A CA 1
ATOM 1152 C C . LEU A 1 140 ? 24.004 -0.621 -11.173 1.00 82.88 140 LEU A C 1
ATOM 1154 O O . LEU A 1 140 ? 24.441 -1.742 -10.941 1.00 82.88 140 LEU A O 1
ATOM 1158 N N . GLU A 1 141 ? 23.402 0.114 -10.233 1.00 82.94 141 GLU A N 1
ATOM 1159 C CA . GLU A 1 141 ? 23.310 -0.301 -8.823 1.00 82.94 141 GLU A CA 1
ATOM 1160 C C . GLU A 1 141 ? 22.585 -1.637 -8.640 1.00 82.94 141 GLU A C 1
ATOM 1162 O O . GLU A 1 141 ? 23.026 -2.501 -7.887 1.00 82.94 141 GLU A O 1
ATOM 1167 N N . HIS A 1 142 ? 21.506 -1.857 -9.392 1.00 81.75 142 HIS A N 1
ATOM 1168 C CA . HIS A 1 142 ? 20.770 -3.115 -9.332 1.00 81.75 142 HIS A CA 1
ATOM 1169 C C . HIS A 1 142 ? 21.561 -4.265 -9.973 1.00 81.75 142 HIS A C 1
ATOM 1171 O O . HIS A 1 142 ? 21.507 -5.404 -9.509 1.00 81.75 142 HIS A O 1
ATOM 1177 N N . MET A 1 143 ? 22.322 -3.973 -11.032 1.00 85.25 143 MET A N 1
ATOM 1178 C CA . MET A 1 143 ? 23.168 -4.962 -11.697 1.00 85.25 143 MET A CA 1
ATOM 1179 C C . MET A 1 143 ? 24.404 -5.330 -10.873 1.00 85.25 143 MET A C 1
ATOM 1181 O O . MET A 1 143 ? 24.817 -6.485 -10.933 1.00 85.25 143 MET A O 1
ATOM 1185 N N . LYS A 1 144 ? 24.940 -4.424 -10.043 1.00 87.06 144 LYS A N 1
ATOM 1186 C CA . LYS A 1 144 ? 26.052 -4.713 -9.115 1.00 87.06 144 LYS A CA 1
ATOM 1187 C C . LYS A 1 144 ? 25.727 -5.829 -8.121 1.00 87.06 144 LYS A C 1
ATOM 1189 O O . LYS A 1 144 ? 26.622 -6.581 -7.758 1.00 87.06 144 LYS A O 1
ATOM 1194 N N . ILE A 1 145 ? 24.459 -5.982 -7.729 1.00 84.88 145 ILE A N 1
ATOM 1195 C CA . ILE A 1 145 ? 24.020 -7.064 -6.831 1.00 84.88 145 ILE A CA 1
ATOM 1196 C C . ILE A 1 145 ? 24.259 -8.439 -7.475 1.00 84.88 145 ILE A C 1
ATOM 1198 O O . ILE A 1 145 ? 24.654 -9.385 -6.801 1.00 84.88 145 ILE A O 1
ATOM 1202 N N . GLN A 1 146 ? 24.022 -8.557 -8.784 1.00 82.56 146 GLN A N 1
ATOM 1203 C CA . GLN A 1 146 ? 24.186 -9.813 -9.527 1.00 82.56 146 GLN A CA 1
ATOM 1204 C C . GLN A 1 146 ? 25.596 -9.965 -10.114 1.00 82.56 146 GLN A C 1
ATOM 1206 O O . GLN A 1 146 ? 26.085 -11.083 -10.259 1.00 82.56 146 GLN A O 1
ATOM 1211 N N . TYR A 1 147 ? 26.244 -8.846 -10.442 1.00 84.75 147 TYR A N 1
ATOM 1212 C CA . TYR A 1 147 ? 27.547 -8.770 -11.095 1.00 84.75 147 TYR A CA 1
ATOM 1213 C C . TYR A 1 147 ? 28.435 -7.735 -10.377 1.00 84.75 147 TYR A C 1
ATOM 1215 O O . TYR A 1 147 ? 28.579 -6.604 -10.852 1.00 84.75 147 TYR A O 1
ATOM 1223 N N . PRO A 1 148 ? 29.059 -8.093 -9.238 1.00 84.06 148 PRO A N 1
ATOM 1224 C CA . PRO A 1 148 ? 29.812 -7.149 -8.402 1.00 84.06 148 PRO A CA 1
ATOM 1225 C C . PRO A 1 148 ? 30.980 -6.453 -9.118 1.00 84.06 148 PRO A C 1
ATOM 1227 O O . PRO A 1 148 ? 31.344 -5.326 -8.781 1.00 84.06 148 PRO A O 1
ATOM 1230 N N . PHE A 1 149 ? 31.543 -7.082 -10.157 1.00 85.50 149 PHE A N 1
ATOM 1231 C CA . PHE A 1 149 ? 32.621 -6.508 -10.970 1.00 85.50 149 PHE A CA 1
ATOM 1232 C C . PHE A 1 149 ? 32.206 -5.242 -11.746 1.00 85.50 149 PHE A C 1
ATOM 1234 O O . PHE A 1 149 ? 33.071 -4.444 -12.111 1.00 85.50 149 PHE A O 1
ATOM 1241 N N . LEU A 1 150 ? 30.901 -4.988 -11.919 1.00 83.88 150 LEU A N 1
ATOM 1242 C CA . LEU A 1 150 ? 30.377 -3.733 -12.480 1.00 83.88 150 LEU A CA 1
ATOM 1243 C C . LEU A 1 150 ? 30.656 -2.509 -11.597 1.00 83.88 150 LEU A C 1
ATOM 1245 O O . LEU A 1 150 ? 30.538 -1.382 -12.070 1.00 83.88 150 LEU A O 1
ATOM 1249 N N . GLY A 1 151 ? 31.051 -2.705 -10.334 1.00 80.44 151 GLY A N 1
ATOM 1250 C CA . GLY A 1 151 ? 31.563 -1.628 -9.486 1.00 80.44 151 GLY A CA 1
ATOM 1251 C C . GLY A 1 151 ? 32.880 -1.037 -9.987 1.00 80.44 151 GLY A C 1
ATOM 1252 O O . GLY A 1 151 ? 33.102 0.157 -9.829 1.00 80.44 151 GLY A O 1
ATOM 1253 N N . LYS A 1 152 ? 33.729 -1.856 -10.620 1.00 83.12 152 LYS A N 1
ATOM 1254 C CA . LYS A 1 152 ? 35.041 -1.439 -11.142 1.00 83.12 152 LYS A CA 1
ATOM 1255 C C . LYS A 1 152 ? 35.003 -1.129 -12.639 1.00 83.12 152 LYS A C 1
ATOM 1257 O O . LYS A 1 152 ? 35.747 -0.274 -13.100 1.00 83.12 152 LYS A O 1
ATOM 1262 N N . LEU A 1 153 ? 34.142 -1.816 -13.395 1.00 86.19 153 LEU A N 1
ATOM 1263 C CA . LEU A 1 153 ? 34.059 -1.714 -14.856 1.00 86.19 153 LEU A CA 1
ATOM 1264 C C . LEU A 1 153 ? 32.615 -1.414 -15.297 1.00 86.19 153 LEU A C 1
ATOM 1266 O O . LEU A 1 153 ? 31.923 -2.301 -15.804 1.00 86.19 153 LEU A O 1
ATOM 1270 N N . PRO A 1 154 ? 32.129 -0.172 -15.114 1.00 84.00 154 PRO A N 1
ATOM 1271 C CA . PRO A 1 154 ? 30.748 0.188 -15.437 1.00 84.00 154 PRO A CA 1
ATOM 1272 C C . PRO A 1 154 ? 30.435 0.104 -16.941 1.00 84.00 154 PRO A C 1
ATOM 1274 O O . PRO A 1 154 ? 29.282 -0.095 -17.313 1.00 84.00 154 PRO A O 1
ATOM 1277 N N . PHE A 1 155 ? 31.445 0.182 -17.817 1.00 87.06 155 PHE A N 1
ATOM 1278 C CA . PHE A 1 155 ? 31.260 0.058 -19.268 1.00 87.06 155 PHE A CA 1
ATOM 1279 C C . PHE A 1 155 ? 30.829 -1.350 -19.718 1.00 87.06 155 PHE A C 1
ATOM 1281 O O . PHE A 1 155 ? 30.313 -1.499 -20.821 1.00 87.06 155 PHE A O 1
ATOM 1288 N N . LEU A 1 156 ? 30.988 -2.383 -18.876 1.00 88.56 156 LEU A N 1
ATOM 1289 C CA . LEU A 1 156 ? 30.534 -3.753 -19.166 1.00 88.56 156 L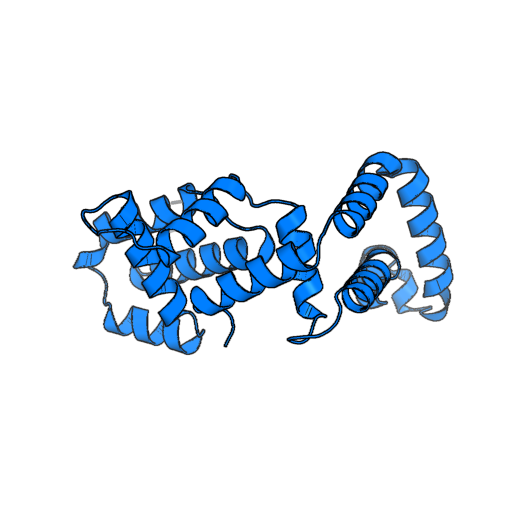EU A CA 1
ATOM 1290 C C . LEU A 1 156 ? 29.027 -3.954 -18.941 1.00 88.56 156 LEU A C 1
ATOM 1292 O O . LEU A 1 156 ? 28.507 -5.058 -19.126 1.00 88.56 156 LEU A O 1
ATOM 1296 N N . LEU A 1 157 ? 28.306 -2.904 -18.543 1.00 87.50 157 LEU A N 1
ATOM 1297 C CA . LEU A 1 157 ? 26.873 -2.957 -18.277 1.00 87.50 157 LEU A CA 1
ATOM 1298 C C . LEU A 1 157 ? 26.044 -3.473 -19.476 1.00 87.50 157 LEU A C 1
ATOM 1300 O O . LEU A 1 157 ? 25.228 -4.372 -19.250 1.00 87.50 157 LEU A O 1
ATOM 1304 N N . PRO A 1 158 ? 26.271 -3.031 -20.735 1.00 87.88 158 PRO A N 1
ATOM 1305 C CA . PRO A 1 158 ? 25.527 -3.549 -21.885 1.00 87.88 158 PRO A CA 1
ATOM 1306 C C . PRO A 1 158 ? 25.732 -5.049 -22.104 1.00 87.88 158 PRO A C 1
ATOM 1308 O O . PRO A 1 158 ? 24.783 -5.777 -22.388 1.00 87.88 158 PRO A O 1
ATOM 1311 N N . VAL A 1 159 ? 26.956 -5.536 -21.888 1.00 88.88 159 VAL A N 1
ATOM 1312 C CA . VAL A 1 159 ? 27.293 -6.962 -21.998 1.00 88.88 159 VAL A CA 1
ATOM 1313 C C . VAL A 1 159 ? 26.552 -7.770 -20.928 1.00 88.88 159 VAL A C 1
ATOM 1315 O O . VAL A 1 159 ? 25.973 -8.819 -21.218 1.00 88.88 159 VAL A O 1
ATOM 1318 N N . CYS A 1 160 ? 26.485 -7.257 -19.697 1.00 87.12 160 CYS A N 1
ATOM 1319 C CA . CYS A 1 160 ? 25.758 -7.909 -18.608 1.00 87.12 160 CYS A CA 1
ATOM 1320 C C . CYS A 1 160 ? 24.242 -7.962 -18.856 1.00 87.12 160 CYS A C 1
ATOM 1322 O O . CYS A 1 160 ? 23.603 -8.948 -18.480 1.00 87.12 160 CYS A O 1
ATOM 1324 N N . TRP A 1 161 ? 23.656 -6.953 -19.514 1.00 89.06 161 TRP A N 1
ATOM 1325 C CA . TRP A 1 161 ? 22.250 -6.999 -19.934 1.00 89.06 161 TRP A CA 1
ATOM 1326 C C . TRP A 1 161 ? 21.985 -8.142 -20.920 1.00 89.06 161 TRP A C 1
ATOM 1328 O O . TRP A 1 161 ? 21.009 -8.874 -20.746 1.00 89.06 161 TRP A O 1
ATOM 1338 N N . VAL A 1 162 ? 22.875 -8.358 -21.895 1.00 87.62 162 VAL A N 1
ATOM 1339 C CA . VAL A 1 162 ? 22.757 -9.465 -22.861 1.00 87.62 162 VAL A CA 1
ATOM 1340 C C . VAL A 1 162 ? 22.854 -10.818 -22.156 1.00 87.62 162 VAL A C 1
ATOM 1342 O O . VAL A 1 162 ? 21.965 -11.656 -22.319 1.00 87.62 162 VAL A O 1
ATOM 1345 N N . PHE A 1 163 ? 23.864 -11.022 -21.303 1.00 85.50 163 PHE A N 1
ATOM 1346 C CA . PHE A 1 163 ? 24.009 -12.269 -20.539 1.00 85.50 163 PHE A CA 1
ATOM 1347 C C . PHE A 1 163 ? 22.795 -12.562 -19.656 1.00 85.50 163 PHE A C 1
ATOM 1349 O O . PHE A 1 163 ? 22.315 -13.698 -19.603 1.00 85.50 163 PHE A O 1
ATOM 1356 N N . ARG A 1 164 ? 22.261 -11.536 -18.986 1.00 85.69 164 ARG A N 1
ATOM 1357 C CA . ARG A 1 164 ? 21.032 -11.650 -18.195 1.00 85.69 164 ARG A CA 1
ATOM 1358 C C . ARG A 1 164 ? 19.840 -12.029 -19.073 1.00 85.69 164 ARG A C 1
ATOM 1360 O O . ARG A 1 164 ? 19.089 -12.926 -18.694 1.00 85.69 164 ARG A O 1
ATOM 1367 N N . GLY A 1 165 ? 19.682 -11.394 -20.235 1.00 84.56 165 GLY A N 1
ATOM 1368 C CA . GLY A 1 165 ? 18.629 -11.706 -21.203 1.00 84.56 165 GLY A CA 1
ATOM 1369 C C . GLY A 1 165 ? 18.671 -13.167 -21.651 1.00 84.56 165 GLY A C 1
ATOM 1370 O O . GLY A 1 165 ? 17.672 -13.876 -21.525 1.00 84.56 165 GLY A O 1
ATOM 1371 N N . VAL A 1 166 ? 19.844 -13.651 -22.066 1.00 85.38 166 VAL A N 1
ATOM 1372 C CA . VAL A 1 166 ? 20.059 -15.051 -22.471 1.00 85.38 166 VAL A CA 1
ATOM 1373 C C . VAL A 1 166 ? 19.741 -16.011 -21.323 1.00 85.38 166 VAL A C 1
ATOM 1375 O O . VAL A 1 166 ? 18.971 -16.954 -21.498 1.00 85.38 166 VAL A O 1
ATOM 1378 N N . LYS A 1 167 ? 20.241 -15.741 -20.111 1.00 83.75 167 LYS A N 1
ATOM 1379 C CA . LYS A 1 167 ? 19.951 -16.563 -18.924 1.00 83.75 167 LYS A CA 1
ATOM 1380 C C . LYS A 1 167 ? 18.452 -16.601 -18.605 1.00 83.75 167 LYS A C 1
ATOM 1382 O O . LYS A 1 167 ? 17.918 -17.657 -18.273 1.00 83.75 167 LYS A O 1
ATOM 1387 N N . CYS A 1 168 ? 17.754 -15.472 -18.719 1.00 83.12 168 CYS A N 1
ATOM 1388 C CA . CYS A 1 168 ? 16.307 -15.395 -18.518 1.00 83.12 168 CYS A CA 1
ATOM 1389 C C . CYS A 1 168 ? 15.524 -16.172 -19.584 1.00 83.12 168 CYS A C 1
ATOM 1391 O O . CYS A 1 168 ? 14.538 -16.827 -19.243 1.00 83.12 168 CYS A O 1
ATOM 1393 N N . LEU A 1 169 ? 15.949 -16.128 -20.846 1.00 81.94 169 LEU A N 1
ATOM 1394 C CA . LEU A 1 169 ? 15.310 -16.870 -21.935 1.00 81.94 169 LEU A CA 1
ATOM 1395 C C . LEU A 1 169 ? 15.538 -18.382 -21.825 1.00 81.94 169 LEU A C 1
ATOM 1397 O O . LEU A 1 169 ? 14.611 -19.140 -22.097 1.00 81.94 169 LEU A O 1
ATOM 1401 N N . LEU A 1 170 ? 16.719 -18.816 -21.379 1.00 80.31 170 LEU A N 1
ATOM 1402 C CA . LEU A 1 170 ? 17.053 -20.236 -21.230 1.00 80.31 170 LEU A CA 1
ATOM 1403 C C . LEU A 1 170 ? 16.444 -20.857 -19.966 1.00 80.31 170 LEU A C 1
ATOM 1405 O O . LEU A 1 170 ? 15.780 -21.885 -20.043 1.00 80.31 170 LEU A O 1
ATOM 1409 N N . PHE A 1 171 ? 16.620 -20.225 -18.802 1.00 82.00 171 PHE A N 1
ATOM 1410 C CA . PHE A 1 171 ? 16.259 -20.829 -17.510 1.00 82.00 171 PHE A CA 1
ATOM 1411 C C . PHE A 1 171 ? 14.911 -20.365 -16.951 1.00 82.00 171 PHE A C 1
ATOM 1413 O O . PHE A 1 171 ? 14.386 -20.976 -16.024 1.00 82.00 171 PHE A O 1
ATOM 1420 N N . LYS A 1 172 ? 14.344 -19.264 -17.461 1.00 79.62 172 LYS A N 1
ATOM 1421 C CA . LYS A 1 172 ? 13.113 -18.650 -16.921 1.00 79.62 172 LYS A CA 1
ATOM 1422 C C . LYS A 1 172 ? 12.088 -18.305 -18.000 1.00 79.62 172 LYS A C 1
ATOM 1424 O O . LYS A 1 172 ? 11.234 -17.446 -17.785 1.00 79.62 172 LYS A O 1
ATOM 1429 N N . ARG A 1 173 ? 12.129 -19.009 -19.138 1.00 79.31 173 ARG A N 1
ATOM 1430 C CA . ARG A 1 173 ? 11.297 -18.754 -20.324 1.00 79.31 173 ARG A CA 1
ATOM 1431 C C . ARG A 1 173 ? 9.828 -18.491 -19.979 1.00 79.31 173 ARG A C 1
ATOM 1433 O O . ARG A 1 173 ? 9.309 -17.428 -20.301 1.00 79.31 173 ARG A O 1
ATOM 1440 N N . LYS A 1 174 ? 9.180 -19.424 -19.268 1.00 78.44 174 LYS A N 1
ATOM 1441 C CA . LYS A 1 174 ? 7.755 -19.335 -18.898 1.00 78.44 174 LYS A CA 1
ATOM 1442 C C . LYS A 1 174 ? 7.433 -18.054 -18.119 1.00 78.44 174 LYS A C 1
ATOM 1444 O O . LYS A 1 174 ? 6.484 -17.358 -18.460 1.00 78.44 174 LYS A O 1
ATOM 1449 N N . HIS A 1 175 ? 8.256 -17.717 -17.128 1.00 77.06 175 HIS A N 1
ATOM 1450 C CA . HIS A 1 175 ? 8.089 -16.514 -16.311 1.00 77.06 175 HIS A CA 1
ATOM 1451 C C . HIS A 1 175 ? 8.290 -15.231 -17.134 1.00 77.06 175 HIS A C 1
ATOM 1453 O O . HIS A 1 175 ? 7.498 -14.297 -17.032 1.00 77.06 175 HIS A O 1
ATOM 1459 N N . THR A 1 176 ? 9.312 -15.188 -17.995 1.00 77.81 176 THR A N 1
ATOM 1460 C CA . THR A 1 176 ? 9.561 -14.039 -18.882 1.00 77.81 176 THR A CA 1
ATOM 1461 C C . THR A 1 176 ? 8.393 -13.807 -19.843 1.00 77.81 176 THR A C 1
ATOM 1463 O O . THR A 1 176 ? 7.938 -12.674 -19.983 1.00 77.81 176 THR A O 1
ATOM 1466 N N . PHE A 1 177 ? 7.856 -14.867 -20.457 1.00 80.94 177 PHE A N 1
ATOM 1467 C CA . PHE A 1 177 ? 6.699 -14.749 -21.351 1.00 80.94 177 PHE A CA 1
ATOM 1468 C C . PHE A 1 177 ? 5.433 -14.302 -20.617 1.00 80.94 177 PHE A C 1
ATOM 1470 O O . PHE A 1 177 ? 4.724 -13.435 -21.118 1.00 80.94 177 PHE A O 1
ATOM 1477 N N . GLN A 1 178 ? 5.170 -14.827 -19.417 1.00 80.56 178 GLN A N 1
ATOM 1478 C CA . GLN A 1 178 ? 4.041 -14.381 -18.591 1.00 80.56 178 GLN A CA 1
ATOM 1479 C C . GLN A 1 178 ? 4.128 -12.887 -18.268 1.00 80.56 178 GLN A C 1
ATOM 1481 O O . GLN A 1 178 ? 3.137 -12.173 -18.366 1.00 80.56 178 GLN A O 1
ATOM 1486 N N . MET A 1 179 ? 5.320 -12.400 -17.933 1.00 77.81 179 MET A N 1
ATOM 1487 C CA . MET A 1 179 ? 5.559 -10.997 -17.611 1.00 77.81 179 MET A CA 1
ATOM 1488 C C . MET A 1 179 ? 5.312 -10.071 -18.812 1.00 77.81 179 MET A C 1
ATOM 1490 O O . MET A 1 179 ? 4.635 -9.056 -18.672 1.00 77.81 179 MET A O 1
ATOM 1494 N N . ILE A 1 180 ? 5.790 -10.447 -20.004 1.00 81.12 180 ILE A N 1
ATOM 1495 C CA . ILE A 1 180 ? 5.530 -9.706 -21.252 1.00 81.12 180 ILE A CA 1
ATOM 1496 C C . ILE A 1 180 ? 4.035 -9.716 -21.581 1.00 81.12 180 ILE A C 1
ATOM 1498 O O . ILE A 1 180 ? 3.464 -8.672 -21.896 1.00 81.12 180 ILE A O 1
ATOM 1502 N N . ASN A 1 181 ? 3.389 -10.879 -21.463 1.00 82.25 181 ASN A N 1
ATOM 1503 C CA . ASN A 1 181 ? 1.964 -11.014 -21.735 1.00 82.25 181 A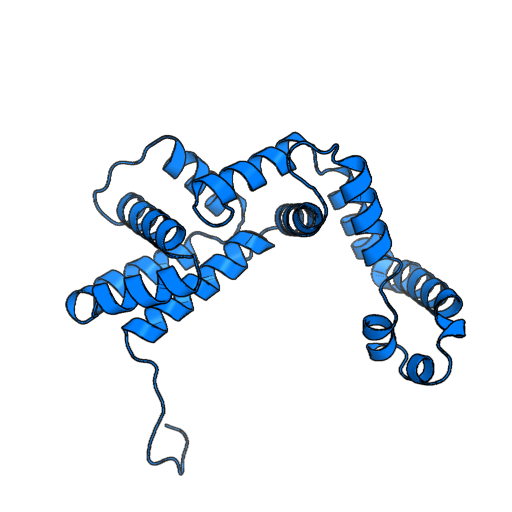SN A CA 1
ATOM 1504 C C . ASN A 1 181 ? 1.128 -10.148 -20.783 1.00 82.25 181 ASN A C 1
ATOM 1506 O O . ASN A 1 181 ? 0.235 -9.436 -21.225 1.00 82.25 181 ASN A O 1
ATOM 1510 N N . ASN A 1 182 ? 1.471 -10.114 -19.492 1.00 79.56 182 ASN A N 1
ATOM 1511 C CA . ASN A 1 182 ? 0.798 -9.259 -18.513 1.00 79.56 182 ASN A CA 1
ATOM 1512 C C . ASN A 1 182 ? 0.903 -7.771 -18.879 1.00 79.56 182 ASN A C 1
ATOM 1514 O O . ASN A 1 182 ? -0.090 -7.057 -18.792 1.00 79.56 182 ASN A O 1
ATOM 1518 N N . VAL A 1 183 ? 2.070 -7.300 -19.337 1.00 80.00 183 VAL A N 1
ATOM 1519 C CA . VAL A 1 183 ? 2.243 -5.913 -19.814 1.00 80.00 183 VAL A CA 1
ATOM 1520 C C . VAL A 1 183 ? 1.388 -5.630 -21.051 1.00 80.00 183 VAL A C 1
ATOM 1522 O O . VAL A 1 183 ? 0.803 -4.549 -21.184 1.00 80.00 183 VAL A O 1
ATOM 1525 N N . HIS A 1 184 ? 1.306 -6.594 -21.967 1.00 79.81 184 HIS A N 1
ATOM 1526 C CA . HIS A 1 184 ? 0.508 -6.462 -23.179 1.00 79.81 184 HIS A CA 1
ATOM 1527 C C . HIS A 1 184 ? -0.993 -6.374 -22.862 1.00 79.81 184 HIS A C 1
ATOM 1529 O O . HIS A 1 184 ? -1.648 -5.443 -23.327 1.00 79.81 184 HIS A O 1
ATOM 1535 N N . LEU A 1 185 ? -1.490 -7.258 -21.990 1.00 80.38 185 LEU A N 1
ATOM 1536 C CA . LEU A 1 185 ? -2.899 -7.376 -21.592 1.00 80.38 185 LEU A CA 1
ATOM 1537 C C . LEU A 1 185 ? -3.448 -6.179 -20.803 1.00 80.38 185 LEU A C 1
ATOM 1539 O O . LEU A 1 185 ? -4.663 -6.022 -20.708 1.00 80.38 185 LEU A O 1
ATOM 1543 N N . ILE A 1 186 ? -2.589 -5.339 -20.218 1.00 81.81 186 ILE A N 1
ATOM 1544 C CA . ILE A 1 186 ? -3.037 -4.152 -19.479 1.00 81.81 186 ILE A CA 1
ATOM 1545 C C . ILE A 1 186 ? -3.687 -3.156 -20.437 1.00 81.81 186 ILE A C 1
ATOM 1547 O O . ILE A 1 186 ? -3.030 -2.620 -21.331 1.00 81.81 186 ILE A O 1
ATOM 1551 N N . SER A 1 187 ? -4.968 -2.874 -20.229 1.00 81.56 187 SER A N 1
ATOM 1552 C CA . SER A 1 187 ? -5.688 -1.854 -20.988 1.00 81.56 187 SER A CA 1
ATOM 1553 C C . SER A 1 187 ? -5.544 -0.472 -20.347 1.00 81.56 187 SER A C 1
ATOM 1555 O O . SER A 1 187 ? -5.271 -0.351 -19.152 1.00 81.56 187 SER A O 1
ATOM 1557 N N . GLU A 1 188 ? -5.777 0.594 -21.115 1.00 78.56 188 GLU A N 1
ATOM 1558 C CA . GLU A 1 188 ? -5.806 1.955 -20.554 1.00 78.56 188 GLU A CA 1
ATOM 1559 C C . GLU A 1 188 ? -6.926 2.127 -19.521 1.00 78.56 188 GLU A C 1
ATOM 1561 O O . GLU A 1 188 ? -6.755 2.820 -18.520 1.00 78.56 188 GLU A O 1
ATOM 1566 N N . LYS A 1 189 ? -8.039 1.409 -19.716 1.00 81.50 189 LYS A N 1
ATOM 1567 C CA . LYS A 1 189 ? -9.162 1.363 -18.776 1.00 81.50 189 LYS A CA 1
ATOM 1568 C C . LYS A 1 189 ? -8.753 0.774 -17.425 1.00 81.50 189 LYS A C 1
ATOM 1570 O O . LYS A 1 189 ? -9.155 1.309 -16.399 1.00 81.50 189 LYS A O 1
ATOM 1575 N N . ASP A 1 190 ? -7.936 -0.283 -17.410 1.00 81.00 190 ASP A N 1
ATOM 1576 C CA . ASP A 1 190 ? -7.435 -0.884 -16.164 1.00 81.00 190 ASP A CA 1
ATOM 1577 C C . ASP A 1 190 ? -6.563 0.101 -15.375 1.00 81.00 190 ASP A C 1
ATOM 1579 O O . ASP A 1 190 ? -6.706 0.234 -14.159 1.00 81.00 190 ASP A O 1
ATOM 1583 N N . VAL A 1 191 ? -5.679 0.812 -16.082 1.00 80.69 191 VAL A N 1
ATOM 1584 C CA . VAL A 1 191 ? -4.791 1.825 -15.496 1.00 80.69 191 VAL A CA 1
ATOM 1585 C C . VAL A 1 191 ? -5.608 2.968 -14.897 1.00 80.69 191 VAL A C 1
ATOM 1587 O O . VAL A 1 191 ? -5.428 3.307 -13.727 1.00 80.69 191 VAL A O 1
ATOM 1590 N N . ALA A 1 192 ? -6.552 3.516 -15.667 1.00 83.44 192 ALA A N 1
ATOM 1591 C CA . ALA A 1 192 ? -7.425 4.596 -15.220 1.00 83.44 192 ALA A CA 1
ATOM 1592 C C . ALA A 1 192 ? -8.298 4.181 -14.028 1.00 83.44 192 ALA A C 1
ATOM 1594 O O . ALA A 1 192 ? -8.433 4.949 -13.076 1.00 83.44 192 ALA A O 1
ATOM 1595 N N . ARG A 1 193 ? -8.845 2.958 -14.043 1.00 85.56 193 ARG A N 1
ATOM 1596 C CA . ARG A 1 193 ? -9.659 2.417 -12.947 1.00 85.56 193 ARG A CA 1
ATOM 1597 C C . ARG A 1 193 ? -8.865 2.333 -11.645 1.00 85.56 193 ARG A C 1
ATOM 1599 O O . ARG A 1 193 ? -9.325 2.852 -10.635 1.00 85.56 193 ARG A O 1
ATOM 1606 N N . ILE A 1 194 ? -7.671 1.733 -11.664 1.00 85.31 194 ILE A N 1
ATOM 1607 C CA . ILE A 1 194 ? -6.833 1.589 -10.459 1.00 85.31 194 ILE A CA 1
ATOM 1608 C C . ILE A 1 194 ? -6.378 2.958 -9.940 1.00 85.31 194 ILE A C 1
ATOM 1610 O O . ILE A 1 194 ? -6.446 3.208 -8.739 1.00 85.31 194 ILE A O 1
ATOM 1614 N N . LEU A 1 195 ? -5.971 3.870 -10.828 1.00 83.94 195 LEU A N 1
ATOM 1615 C CA . LEU A 1 195 ? -5.601 5.236 -10.442 1.00 83.94 195 LEU A CA 1
ATOM 1616 C C . LEU A 1 195 ? -6.762 5.982 -9.787 1.00 83.94 195 LEU A C 1
ATOM 1618 O O . LEU A 1 195 ? -6.586 6.574 -8.725 1.00 83.94 195 LEU A O 1
ATOM 1622 N N . ASN A 1 196 ? -7.944 5.943 -10.403 1.00 87.81 196 ASN A N 1
ATOM 1623 C CA . ASN A 1 196 ? -9.134 6.592 -9.863 1.00 87.81 196 ASN A CA 1
ATOM 1624 C C . ASN A 1 196 ? -9.499 6.006 -8.496 1.00 87.81 196 ASN A C 1
ATOM 1626 O O . ASN A 1 196 ? -9.723 6.749 -7.545 1.00 87.81 196 ASN A O 1
ATOM 1630 N N . LEU A 1 197 ? -9.463 4.679 -8.363 1.00 89.19 197 LEU A N 1
ATOM 1631 C CA . LEU A 1 197 ? -9.749 4.018 -7.098 1.00 89.19 197 LEU A CA 1
ATOM 1632 C C . LEU A 1 197 ? -8.731 4.385 -6.007 1.00 89.19 197 LEU A C 1
ATOM 1634 O O . LEU A 1 197 ? -9.126 4.660 -4.880 1.00 89.19 197 LEU A O 1
ATOM 1638 N N . HIS A 1 198 ? -7.434 4.458 -6.321 1.00 89.25 198 HIS A N 1
ATOM 1639 C CA . HIS A 1 198 ? -6.408 4.908 -5.370 1.00 89.25 198 HIS A CA 1
ATOM 1640 C C . HIS A 1 198 ? -6.606 6.367 -4.929 1.00 89.25 198 HIS A C 1
ATOM 1642 O O . HIS A 1 198 ? -6.368 6.681 -3.761 1.00 89.25 198 HIS A O 1
ATOM 1648 N N . LYS A 1 199 ? -7.056 7.250 -5.831 1.00 88.94 199 LYS A N 1
ATOM 1649 C CA . LYS A 1 199 ? -7.402 8.640 -5.491 1.00 88.94 199 LYS A CA 1
ATOM 1650 C C . LYS A 1 199 ? -8.629 8.714 -4.594 1.00 88.94 199 LYS A C 1
ATOM 1652 O O . LYS A 1 199 ? -8.545 9.292 -3.520 1.00 88.94 199 LYS A O 1
ATOM 1657 N N . LYS A 1 200 ? -9.738 8.072 -4.985 1.00 91.69 200 LYS A N 1
ATOM 1658 C CA . LYS A 1 200 ? -10.970 8.014 -4.176 1.00 91.69 200 LYS A CA 1
ATOM 1659 C C . LYS A 1 200 ? -10.725 7.398 -2.797 1.00 91.69 200 LYS A C 1
ATOM 1661 O O . LYS A 1 200 ? -11.317 7.826 -1.815 1.00 91.69 200 LYS A O 1
ATOM 1666 N N . ALA A 1 201 ? -9.838 6.406 -2.723 1.00 91.69 201 ALA A N 1
ATOM 1667 C CA . ALA A 1 201 ? -9.443 5.789 -1.467 1.00 91.69 201 ALA A CA 1
ATOM 1668 C C . ALA A 1 201 ? -8.589 6.711 -0.584 1.00 91.69 201 ALA A C 1
ATOM 1670 O O . ALA A 1 201 ? -8.473 6.418 0.596 1.00 91.69 201 ALA A O 1
ATOM 1671 N N . GLY A 1 202 ? -8.035 7.816 -1.094 1.00 90.25 202 GLY A N 1
ATOM 1672 C CA . GLY A 1 202 ? -7.269 8.786 -0.305 1.00 90.25 202 GLY A CA 1
ATOM 1673 C C . GLY A 1 202 ? -5.766 8.502 -0.224 1.00 90.25 202 GLY A C 1
ATOM 1674 O O . GLY A 1 202 ? -5.126 8.925 0.734 1.00 90.25 202 GLY A O 1
ATOM 1675 N N . ILE A 1 203 ? -5.199 7.767 -1.192 1.00 84.69 203 ILE A N 1
ATOM 1676 C CA . ILE A 1 203 ? -3.755 7.455 -1.248 1.00 84.69 203 ILE A CA 1
ATOM 1677 C C . ILE A 1 203 ? -2.985 8.440 -2.129 1.00 84.69 203 ILE A C 1
ATOM 1679 O O . ILE A 1 203 ? -1.856 8.814 -1.817 1.00 84.69 203 ILE A O 1
ATOM 1683 N N . LEU A 1 204 ? -3.569 8.818 -3.265 1.00 68.31 204 LEU A N 1
ATOM 1684 C CA . LEU A 1 204 ? -2.967 9.736 -4.226 1.00 68.31 204 LEU A CA 1
ATOM 1685 C C . LEU A 1 204 ? -3.764 11.042 -4.196 1.00 68.31 204 LEU A C 1
ATOM 1687 O O . LEU A 1 204 ? -4.951 11.030 -4.517 1.00 68.31 204 LEU A O 1
ATOM 1691 N N . LYS A 1 205 ? -3.105 12.131 -3.794 1.00 55.00 205 LYS A N 1
ATOM 1692 C CA . LYS A 1 205 ? -3.577 13.509 -3.967 1.00 55.00 205 LYS A CA 1
ATOM 1693 C C . LYS A 1 205 ? -2.774 14.169 -5.073 1.00 55.00 205 LYS A C 1
ATOM 1695 O O . LYS A 1 205 ? -1.539 13.952 -5.079 1.00 55.00 205 LYS A O 1
#